Protein AF-A0A2M7T6H8-F1 (afdb_monomer_lite)

Secondary structure (DSSP, 8-state):
-----HHHHS-HHHHHHIIIIIHHH-THHHHHIIIIIGGGB-TTT-SSBPPHHHHHHTT--HHHHHHHHHHHHHHHHHHHHHHHHTSS---HHHHHHHHHHHHHHHHHHHHHHHHHHSTTSB-TT-SS--TTT--B-HHHHHHHHHHHTT-TTHHHHHHHHHHHTT----EEETTEEEEEPTT-GGGGS-HHHHH-STT-----GGGEEEHHHHHHHHHHHHHHHHHHHHHHHT-

Organism: NCBI:txid1973895

pLDDT: mean 92.98, std 10.12, range [50.94, 98.88]

Foldseek 3Di:
DAPDFQCPQNDPLSNVVCVVACVPQNVLLRVLCRVQPPQQAPPPVDRDGDDQVSQVVVVHDLLSVLLNVLSVLLVVLLVLLVVLLVPPAHDLVSLLSSLVSLVSSLLSLQLSLQCLVVVPQADSPDCAQDPVPRHGYSNVSSVVSCVVPVNPPVLSVVVSCCSVVVQWDWDDDDRFIKTFARPGRVLCRPVCCCPPPVNHPRPDVVRIDGSSVNSVVSSSSSSNVSSVSSVVRRD

Structure (mmCIF, N/CA/C/O backbone):
data_AF-A0A2M7T6H8-F1
#
_entry.id   AF-A0A2M7T6H8-F1
#
loop_
_atom_site.group_PDB
_atom_site.id
_atom_site.type_symbol
_atom_site.label_atom_id
_atom_site.label_alt_id
_atom_site.label_comp_id
_atom_site.label_asym_id
_atom_site.label_entity_id
_atom_site.label_seq_id
_atom_site.pdbx_PDB_ins_code
_atom_site.Cartn_x
_atom_site.Cartn_y
_atom_site.Cartn_z
_atom_site.occupancy
_atom_site.B_iso_or_equiv
_atom_site.auth_seq_id
_atom_site.auth_comp_id
_atom_site.auth_asym_id
_atom_site.auth_atom_id
_atom_site.pdbx_PDB_model_num
ATOM 1 N N . MET A 1 1 ? -18.360 -13.845 13.030 1.00 53.94 1 MET A N 1
ATOM 2 C CA . MET A 1 1 ? -17.874 -13.297 11.746 1.00 53.94 1 MET A CA 1
ATOM 3 C C . MET A 1 1 ? -18.831 -12.195 11.332 1.00 53.94 1 MET A C 1
ATOM 5 O O . MET A 1 1 ? -20.025 -12.358 11.556 1.00 53.94 1 MET A O 1
ATOM 9 N N . SER A 1 2 ? -18.311 -11.062 10.859 1.00 61.69 2 SER A N 1
ATOM 10 C CA . SER A 1 2 ? -19.129 -9.949 10.360 1.00 61.69 2 SER A CA 1
ATOM 11 C C . SER A 1 2 ? -19.958 -10.410 9.158 1.00 61.69 2 SER A C 1
ATOM 13 O O . SER A 1 2 ? -19.446 -11.150 8.326 1.00 61.69 2 SER A O 1
ATOM 15 N N . THR A 1 3 ? -21.222 -9.995 9.079 1.00 85.31 3 THR A N 1
ATOM 16 C CA . THR A 1 3 ? -22.146 -10.306 7.972 1.00 85.31 3 THR A CA 1
ATOM 17 C C . THR A 1 3 ? -22.003 -9.366 6.772 1.00 85.31 3 THR A C 1
ATOM 19 O O . THR A 1 3 ? -22.759 -9.499 5.817 1.00 85.31 3 THR A O 1
ATOM 22 N N . TYR A 1 4 ? -21.096 -8.388 6.834 1.00 93.62 4 TYR A N 1
ATOM 23 C CA . TYR A 1 4 ? -20.929 -7.378 5.788 1.00 93.62 4 TYR A CA 1
ATOM 24 C C . TYR A 1 4 ? -19.973 -7.841 4.691 1.00 93.62 4 TYR A C 1
ATOM 26 O O . TYR A 1 4 ? -18.955 -8.461 4.991 1.00 93.62 4 TYR A O 1
ATOM 34 N N . HIS A 1 5 ? -20.245 -7.456 3.448 1.00 95.56 5 HIS A N 1
ATOM 35 C CA . HIS A 1 5 ? -19.385 -7.714 2.291 1.00 95.56 5 HIS A CA 1
ATOM 36 C C . HIS A 1 5 ? -19.005 -6.411 1.595 1.00 95.56 5 HIS A C 1
ATOM 38 O O . HIS A 1 5 ? -19.822 -5.499 1.507 1.00 95.56 5 HIS A O 1
ATOM 44 N N . LEU A 1 6 ? -17.793 -6.309 1.052 1.00 95.50 6 LEU A N 1
ATOM 45 C CA . LEU A 1 6 ? -17.362 -5.095 0.350 1.00 95.50 6 LEU A CA 1
ATOM 46 C C . LEU A 1 6 ? -18.250 -4.792 -0.856 1.00 95.50 6 LEU A C 1
ATOM 48 O O . LEU A 1 6 ? -18.648 -3.644 -1.044 1.00 95.50 6 LEU A O 1
ATOM 52 N N . ALA A 1 7 ? -18.637 -5.827 -1.605 1.00 96.06 7 ALA A N 1
ATOM 53 C CA . ALA A 1 7 ? -19.499 -5.712 -2.782 1.00 96.06 7 ALA A CA 1
ATOM 54 C C . ALA A 1 7 ? -20.830 -4.986 -2.505 1.00 96.06 7 ALA A C 1
ATOM 56 O O . ALA A 1 7 ? -21.363 -4.296 -3.372 1.00 96.06 7 ALA A O 1
ATOM 57 N N . THR A 1 8 ? -21.383 -5.133 -1.298 1.00 95.31 8 THR A N 1
ATOM 58 C CA . THR A 1 8 ? -22.715 -4.622 -0.933 1.00 95.31 8 THR A CA 1
ATOM 59 C C . THR A 1 8 ? -22.662 -3.500 0.095 1.00 95.31 8 THR A C 1
ATOM 61 O O . THR A 1 8 ? -23.393 -2.514 -0.015 1.00 95.31 8 THR A O 1
ATOM 64 N N . ASP A 1 9 ? -21.757 -3.606 1.059 1.00 96.25 9 ASP A N 1
ATOM 65 C CA . ASP A 1 9 ? -21.693 -2.778 2.263 1.00 96.25 9 ASP A CA 1
ATOM 66 C C . ASP A 1 9 ? -20.459 -1.866 2.297 1.00 96.25 9 ASP A C 1
ATOM 68 O O . ASP A 1 9 ? -20.362 -0.996 3.168 1.00 96.25 9 ASP A O 1
ATOM 72 N N . GLY A 1 10 ? -19.515 -2.034 1.365 1.00 95.56 10 GLY A N 1
ATOM 73 C CA . GLY A 1 10 ? -18.408 -1.101 1.158 1.00 95.56 10 GLY A CA 1
ATOM 74 C C . GLY A 1 10 ? -18.891 0.298 0.764 1.00 95.56 10 GLY A C 1
ATOM 75 O O . GLY A 1 10 ? -20.054 0.496 0.383 1.00 95.56 10 GLY A O 1
ATOM 76 N N . ASP A 1 11 ? -18.006 1.286 0.868 1.00 95.88 11 ASP A N 1
ATOM 77 C CA . ASP A 1 11 ? -18.259 2.569 0.205 1.00 95.88 11 ASP A CA 1
ATOM 78 C C . ASP A 1 11 ? -18.174 2.430 -1.331 1.00 95.88 11 ASP A C 1
ATOM 80 O O . ASP A 1 11 ? -17.801 1.379 -1.857 1.00 95.88 11 ASP A O 1
ATOM 84 N N . ASP A 1 12 ? -18.544 3.476 -2.072 1.00 96.50 12 ASP A N 1
ATOM 85 C CA . ASP A 1 12 ? -18.551 3.428 -3.543 1.00 96.50 12 ASP A CA 1
ATOM 86 C C . ASP A 1 12 ? -17.161 3.139 -4.133 1.00 96.50 12 ASP A C 1
ATOM 88 O O . ASP A 1 12 ? -17.046 2.525 -5.194 1.00 96.50 12 ASP A O 1
ATOM 92 N N . PHE A 1 13 ? -16.097 3.549 -3.440 1.00 98.12 13 PHE A N 1
ATOM 93 C CA . PHE A 1 13 ? -14.724 3.328 -3.876 1.00 98.12 13 PHE A CA 1
ATOM 94 C C . PHE A 1 13 ? -14.310 1.864 -3.681 1.00 98.12 13 PHE A C 1
ATOM 96 O O . PHE A 1 13 ? -13.798 1.238 -4.607 1.00 98.12 13 PHE A O 1
ATOM 103 N N . GLU A 1 14 ? -14.565 1.297 -2.502 1.00 98.06 14 GLU A N 1
ATOM 104 C CA . GLU A 1 14 ? -14.329 -0.114 -2.194 1.00 98.06 14 GLU A CA 1
ATOM 105 C C . GLU A 1 14 ? -15.139 -1.024 -3.124 1.00 98.06 14 GLU A C 1
ATOM 107 O O . GLU A 1 14 ? -14.598 -1.994 -3.648 1.00 98.06 14 GLU A O 1
ATOM 112 N N . LYS A 1 15 ? -16.408 -0.684 -3.383 1.00 97.88 15 LYS A N 1
ATOM 113 C CA . LYS A 1 15 ? -17.284 -1.416 -4.310 1.00 97.88 15 LYS A CA 1
ATOM 114 C C . LYS A 1 15 ? -16.769 -1.401 -5.738 1.00 97.88 15 LYS A C 1
ATOM 116 O O . LYS A 1 15 ? -16.783 -2.434 -6.396 1.00 97.88 15 LYS A O 1
ATOM 121 N N . HIS A 1 16 ? -16.303 -0.251 -6.218 1.00 98.31 16 HIS A N 1
ATOM 122 C CA . HIS A 1 16 ? -15.732 -0.161 -7.556 1.00 98.31 16 HIS A CA 1
ATOM 123 C C . HIS A 1 16 ? -14.507 -1.075 -7.694 1.00 98.31 16 HIS A C 1
ATOM 125 O O . HIS A 1 16 ? -14.440 -1.891 -8.610 1.00 98.31 16 HIS A O 1
ATOM 131 N N . TYR A 1 17 ? -13.571 -0.999 -6.744 1.00 98.56 17 TYR A N 1
ATOM 132 C CA . TYR A 1 17 ? -12.339 -1.786 -6.803 1.00 98.56 17 TYR A CA 1
ATOM 133 C C . TYR A 1 17 ? -12.500 -3.253 -6.400 1.00 98.56 17 TYR A C 1
ATOM 135 O O . TYR A 1 17 ? -11.623 -4.070 -6.705 1.00 98.56 17 TYR A O 1
ATOM 143 N N . TRP A 1 18 ? -13.629 -3.604 -5.777 1.00 98.38 18 TRP A N 1
ATOM 144 C CA . TRP A 1 18 ? -14.016 -4.986 -5.528 1.00 98.38 18 TRP A CA 1
ATOM 145 C C . TRP A 1 18 ? -13.972 -5.816 -6.808 1.00 98.38 18 TRP A C 1
ATOM 147 O O . TRP A 1 18 ? -13.322 -6.864 -6.843 1.00 98.38 18 TRP A O 1
ATOM 157 N N . ASP A 1 19 ? -14.614 -5.306 -7.860 1.00 97.38 19 ASP A N 1
ATOM 158 C CA . ASP A 1 19 ? -14.714 -5.983 -9.148 1.00 97.38 19 ASP A CA 1
ATOM 159 C C . ASP A 1 19 ? -13.472 -5.823 -10.027 1.00 97.38 19 ASP A C 1
ATOM 161 O O . ASP A 1 19 ? -13.211 -6.704 -10.842 1.00 97.38 19 ASP A O 1
ATOM 165 N N . GLU A 1 20 ? -12.698 -4.749 -9.849 1.00 98.12 20 GLU A N 1
ATOM 166 C CA . GLU A 1 20 ? -11.480 -4.509 -10.635 1.00 98.12 20 GLU A CA 1
ATOM 167 C C . GLU A 1 20 ? -10.337 -5.454 -10.255 1.00 98.12 20 GLU A C 1
ATOM 169 O O . GLU A 1 20 ? -9.654 -5.984 -11.131 1.00 98.12 20 GLU A O 1
ATOM 174 N N . PHE A 1 21 ? -10.090 -5.666 -8.956 1.00 98.44 21 PHE A N 1
ATOM 175 C CA . PHE A 1 21 ? -9.014 -6.573 -8.546 1.00 98.44 21 PHE A CA 1
ATOM 176 C C . PHE A 1 21 ? -9.141 -7.195 -7.157 1.00 98.44 21 PHE A C 1
ATOM 178 O O . PHE A 1 21 ? -8.519 -8.233 -6.925 1.00 98.44 21 PHE A O 1
ATOM 185 N N . ILE A 1 22 ? -9.876 -6.599 -6.210 1.00 98.62 22 ILE A N 1
ATOM 186 C CA . ILE A 1 22 ? -9.799 -7.044 -4.808 1.00 98.62 22 IL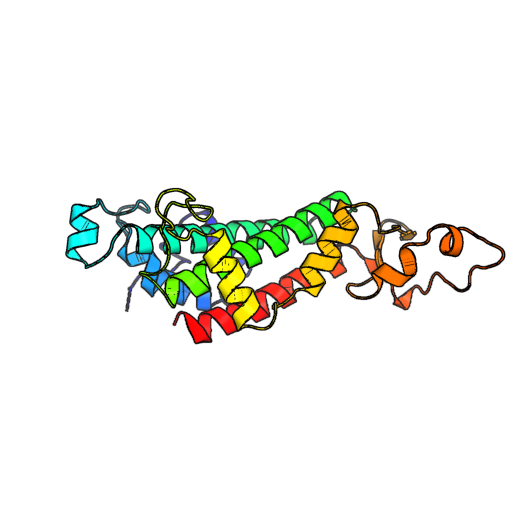E A CA 1
ATOM 187 C C . ILE A 1 22 ? -10.268 -8.496 -4.673 1.00 98.62 22 ILE A C 1
ATOM 189 O O . ILE A 1 22 ? -9.550 -9.302 -4.085 1.00 98.62 22 ILE A O 1
ATOM 193 N N . LYS A 1 23 ? -11.422 -8.854 -5.249 1.00 98.19 23 LYS A N 1
ATOM 194 C CA . LYS A 1 23 ? -12.014 -10.190 -5.064 1.00 98.19 23 LYS A CA 1
ATOM 195 C C . LYS A 1 23 ? -11.134 -11.334 -5.584 1.00 98.19 23 LYS A C 1
ATOM 197 O O . LYS A 1 23 ? -11.111 -12.405 -4.985 1.00 98.19 23 LYS A O 1
ATOM 202 N N . ASP A 1 24 ? -10.391 -11.088 -6.663 1.00 98.19 24 ASP A N 1
ATOM 203 C CA . ASP A 1 24 ? -9.632 -12.121 -7.375 1.00 98.19 24 ASP A CA 1
ATOM 204 C C . ASP A 1 24 ? -8.136 -12.112 -7.024 1.00 98.19 24 ASP A C 1
ATOM 206 O O . ASP A 1 24 ? -7.486 -13.157 -7.052 1.00 98.19 24 ASP A O 1
ATOM 210 N N . ARG A 1 25 ? -7.569 -10.941 -6.702 1.00 98.31 25 ARG A N 1
ATOM 211 C CA . ARG A 1 25 ? -6.120 -10.756 -6.503 1.00 98.31 25 ARG A CA 1
ATOM 212 C C . ARG A 1 25 ? -5.731 -10.372 -5.080 1.00 98.31 25 ARG A C 1
ATOM 214 O O . ARG A 1 25 ? -4.585 -10.600 -4.708 1.00 98.31 25 ARG A O 1
ATOM 221 N N . PHE A 1 26 ? -6.646 -9.811 -4.287 1.00 98.56 26 PHE A N 1
ATOM 222 C CA . PHE A 1 26 ? -6.365 -9.401 -2.907 1.00 98.56 26 PHE A CA 1
ATOM 223 C C . PHE A 1 26 ? -7.520 -9.720 -1.930 1.00 98.56 26 PHE A C 1
ATOM 225 O O . PHE A 1 26 ? -7.974 -8.838 -1.194 1.00 98.56 26 PHE A O 1
ATOM 232 N N . PRO A 1 27 ? -8.031 -10.968 -1.895 1.00 98.38 27 PRO A N 1
ATOM 233 C CA . PRO A 1 27 ? -9.209 -11.324 -1.099 1.00 98.38 27 PRO A CA 1
ATOM 234 C C . PRO A 1 27 ? -9.007 -11.173 0.418 1.00 98.38 27 PRO A C 1
ATOM 236 O O . PRO A 1 27 ? -9.979 -10.972 1.151 1.00 98.38 27 PRO A O 1
ATOM 239 N N . SER A 1 28 ? -7.766 -11.221 0.921 1.00 98.62 28 SER A N 1
ATOM 240 C CA . SER A 1 28 ? -7.484 -10.961 2.342 1.00 98.62 28 SER A CA 1
ATOM 241 C C . SER A 1 28 ? -7.857 -9.540 2.783 1.00 98.62 28 SER A C 1
ATOM 243 O O . SER A 1 28 ? -8.074 -9.317 3.977 1.00 98.62 28 SER A O 1
ATOM 245 N N . TYR A 1 29 ? -8.009 -8.605 1.839 1.00 98.69 29 TYR A N 1
ATOM 246 C CA . TYR A 1 29 ? -8.494 -7.254 2.098 1.00 98.69 29 TYR A CA 1
ATOM 247 C C . TYR A 1 29 ? -9.912 -7.253 2.690 1.00 98.69 29 TYR A C 1
ATOM 249 O O . TYR A 1 29 ? -10.128 -6.678 3.756 1.00 98.69 29 TYR A O 1
ATOM 257 N N . GLU A 1 30 ? -10.873 -7.958 2.073 1.00 98.06 30 GLU A N 1
ATOM 258 C CA . GLU A 1 30 ? -12.242 -8.052 2.609 1.00 98.06 30 GLU A CA 1
ATOM 259 C C . GLU A 1 30 ? -12.259 -8.761 3.962 1.00 98.06 30 GLU A C 1
ATOM 261 O O . GLU A 1 30 ? -12.899 -8.286 4.900 1.00 98.06 30 GLU A O 1
ATOM 266 N N . ALA A 1 31 ? -11.532 -9.872 4.091 1.00 98.00 31 ALA A N 1
ATOM 267 C CA . ALA A 1 31 ? -11.490 -10.626 5.339 1.00 98.00 31 ALA A CA 1
ATOM 268 C C . ALA A 1 31 ? -10.973 -9.760 6.503 1.00 98.00 31 ALA A C 1
ATOM 270 O O . ALA A 1 31 ? -11.530 -9.778 7.607 1.00 98.00 31 ALA A O 1
ATOM 271 N N . PHE A 1 32 ? -9.943 -8.946 6.254 1.00 98.31 32 PHE A N 1
ATOM 272 C CA . PHE A 1 32 ? -9.440 -8.009 7.248 1.00 98.31 32 PHE A CA 1
ATOM 273 C C . PHE A 1 32 ? -10.431 -6.878 7.518 1.00 98.31 32 PHE A C 1
ATOM 275 O O . PHE A 1 32 ? -10.685 -6.548 8.678 1.00 98.31 32 PHE A O 1
ATOM 282 N N . TRP A 1 33 ? -11.031 -6.308 6.474 1.00 98.31 33 TRP A N 1
ATOM 283 C CA . TRP A 1 33 ? -12.051 -5.271 6.593 1.00 98.31 33 TRP A CA 1
ATOM 284 C C . TRP A 1 33 ? -13.239 -5.736 7.447 1.00 98.31 33 TRP A C 1
ATOM 286 O O . TRP A 1 33 ? -13.645 -5.040 8.380 1.00 98.31 33 TRP A O 1
ATOM 296 N N . GLN A 1 34 ? -13.736 -6.952 7.222 1.00 97.56 34 GLN A N 1
ATOM 297 C CA . GLN A 1 34 ? -14.807 -7.575 8.002 1.00 97.56 34 GLN A CA 1
ATOM 298 C C . GLN A 1 34 ? -14.436 -7.735 9.480 1.00 97.56 34 GLN A C 1
ATOM 300 O O . GLN A 1 34 ? -15.277 -7.529 10.358 1.00 97.56 34 GLN A O 1
ATOM 305 N N . LYS A 1 35 ? -13.186 -8.122 9.759 1.00 96.81 35 LYS A N 1
ATOM 306 C CA . LYS A 1 35 ? -12.669 -8.368 11.113 1.00 96.81 35 LYS A CA 1
ATOM 307 C C . LYS A 1 35 ? -12.378 -7.073 11.875 1.00 96.81 35 LYS A C 1
ATOM 309 O O . LYS A 1 35 ? -12.666 -6.994 13.068 1.00 96.81 35 LYS A O 1
ATOM 314 N N . SER A 1 36 ? -11.804 -6.081 11.200 1.00 96.88 36 SER A N 1
ATOM 315 C CA . SER A 1 36 ? -11.122 -4.951 11.841 1.00 96.88 36 SER A CA 1
ATOM 316 C C . SER A 1 36 ? -11.747 -3.591 11.539 1.00 96.88 36 SER A C 1
ATOM 318 O O . SER A 1 36 ? -11.621 -2.698 12.368 1.00 96.88 36 SER A O 1
ATOM 320 N N . VAL A 1 37 ? -12.427 -3.414 10.401 1.00 97.50 37 VAL A N 1
ATOM 321 C CA . VAL A 1 37 ? -12.963 -2.110 9.961 1.00 97.50 37 VAL A CA 1
ATOM 322 C C . VAL A 1 37 ? -14.471 -2.034 10.152 1.00 97.50 37 VAL A C 1
ATOM 324 O O . VAL A 1 37 ? -14.961 -1.133 10.831 1.00 97.50 37 VAL A O 1
ATOM 327 N N . ALA A 1 38 ? -15.220 -2.997 9.612 1.00 97.19 38 ALA A N 1
ATOM 328 C CA . ALA A 1 38 ? -16.677 -2.997 9.676 1.00 97.19 38 ALA A CA 1
ATOM 329 C C . ALA A 1 38 ? -17.219 -2.861 11.119 1.00 97.19 38 ALA A C 1
ATOM 331 O O . ALA A 1 38 ? -18.104 -2.023 11.332 1.00 97.19 38 ALA A O 1
ATOM 332 N N . PRO A 1 39 ? -16.650 -3.541 12.144 1.00 97.00 39 PRO A N 1
ATOM 333 C CA . PRO A 1 39 ? -17.082 -3.380 13.534 1.00 97.00 39 PRO A CA 1
ATOM 334 C C . PRO A 1 39 ? -16.904 -1.965 14.096 1.00 97.00 39 PRO A C 1
ATOM 336 O O . PRO A 1 39 ? -17.583 -1.616 15.059 1.00 97.00 39 PRO A O 1
ATOM 339 N N . LEU A 1 40 ? -16.041 -1.134 13.507 1.00 97.88 40 LEU A N 1
ATOM 340 C CA . LEU A 1 40 ? -15.788 0.236 13.960 1.00 97.88 40 LEU A CA 1
ATOM 341 C C . LEU A 1 40 ? -16.789 1.248 13.399 1.00 97.88 40 LEU A C 1
ATOM 343 O O . LEU A 1 40 ? -16.809 2.385 13.854 1.00 97.88 40 LEU A O 1
ATOM 347 N N . THR A 1 41 ? -17.608 0.860 12.420 1.00 97.00 41 THR A N 1
ATOM 348 C CA . THR A 1 41 ? -18.486 1.778 11.670 1.00 97.00 41 THR A CA 1
ATOM 349 C C . THR A 1 41 ? -19.965 1.563 11.969 1.00 97.00 41 THR A C 1
ATOM 351 O O . THR A 1 41 ? -20.333 0.543 12.553 1.00 97.00 41 THR A O 1
ATOM 354 N N . ASN A 1 42 ? -20.829 2.495 11.575 1.00 95.12 42 ASN A N 1
ATOM 355 C CA . ASN A 1 42 ? -22.277 2.431 11.817 1.00 95.12 42 ASN A CA 1
ATOM 356 C C . ASN A 1 42 ? -23.043 1.569 10.800 1.00 95.12 42 ASN A C 1
ATOM 358 O O . ASN A 1 42 ? -24.260 1.705 10.664 1.00 95.12 42 ASN A O 1
ATOM 362 N N . ARG A 1 43 ? -22.365 0.680 10.069 1.00 92.81 43 ARG A N 1
ATOM 363 C CA . ARG A 1 43 ? -23.009 -0.171 9.062 1.00 92.81 43 ARG A CA 1
ATOM 364 C C . ARG A 1 43 ? -24.142 -1.014 9.675 1.00 92.81 43 ARG A C 1
ATOM 366 O O . ARG A 1 43 ? -24.018 -1.426 10.833 1.00 92.81 43 ARG A O 1
ATOM 373 N N . PRO A 1 44 ? -25.242 -1.243 8.925 1.00 91.19 44 PRO A N 1
ATOM 374 C CA . PRO A 1 44 ? -25.478 -0.808 7.540 1.00 91.19 44 PRO A CA 1
ATOM 375 C C . PRO A 1 44 ? -26.041 0.622 7.420 1.00 91.19 44 PRO A C 1
ATOM 377 O O . PRO A 1 44 ? -26.356 1.056 6.318 1.00 91.19 44 PRO A O 1
ATOM 380 N N . LYS A 1 45 ? -26.209 1.357 8.529 1.00 91.88 45 LYS A N 1
ATOM 381 C CA . LYS A 1 45 ? -26.829 2.691 8.522 1.00 91.88 45 LYS A CA 1
ATOM 382 C C . LYS A 1 45 ? -25.993 3.702 7.736 1.00 91.88 45 LYS A C 1
ATOM 384 O O . LYS A 1 45 ? -26.541 4.435 6.921 1.00 91.88 45 LYS A O 1
ATOM 389 N N . ASP A 1 46 ? -24.690 3.743 8.003 1.00 93.25 46 ASP A N 1
ATOM 390 C CA . ASP A 1 46 ? -23.726 4.578 7.287 1.00 93.25 46 ASP A CA 1
ATOM 391 C C . ASP A 1 46 ? -22.285 4.066 7.474 1.00 93.25 46 ASP A C 1
ATOM 393 O O . ASP A 1 46 ? -22.025 3.153 8.262 1.00 93.25 46 ASP A O 1
ATOM 397 N N . ILE A 1 47 ? -21.346 4.643 6.719 1.00 92.50 47 ILE A N 1
ATOM 398 C CA . ILE A 1 47 ? -19.936 4.227 6.693 1.00 92.50 47 ILE A CA 1
ATOM 399 C C . ILE A 1 47 ? -19.055 4.937 7.733 1.00 92.50 47 ILE A C 1
ATOM 401 O O . ILE A 1 47 ? -17.862 4.641 7.808 1.00 92.50 47 ILE A O 1
ATOM 405 N N . HIS A 1 48 ? -19.594 5.870 8.526 1.00 95.88 48 HIS A N 1
ATOM 406 C CA . HIS A 1 48 ? -18.795 6.621 9.493 1.00 95.88 48 HIS A CA 1
ATOM 407 C C . HIS A 1 48 ? -18.425 5.755 10.693 1.00 95.88 48 HIS A C 1
ATOM 409 O O . HIS A 1 48 ? -19.126 4.802 11.048 1.00 95.88 48 HIS A O 1
ATOM 415 N N . PHE A 1 49 ? -17.314 6.110 11.340 1.00 97.62 49 PHE A N 1
ATOM 416 C CA . PHE A 1 49 ? -16.925 5.493 12.599 1.00 97.62 49 PHE A CA 1
ATOM 417 C C . PHE A 1 49 ? -17.964 5.760 13.693 1.00 97.62 49 PHE A C 1
ATOM 419 O O . PHE A 1 49 ? -18.568 6.833 13.768 1.00 97.62 49 PHE A O 1
ATOM 426 N N . LYS A 1 50 ? -18.128 4.768 14.563 1.00 98.12 50 LYS A N 1
ATOM 427 C CA . LYS A 1 50 ? -18.828 4.888 15.838 1.00 98.12 50 LYS A CA 1
ATOM 428 C C . LYS A 1 50 ? -18.163 5.959 16.710 1.00 98.12 50 LYS A C 1
ATOM 430 O O . LYS A 1 50 ? -16.972 6.244 16.575 1.00 98.12 50 LYS A O 1
ATOM 435 N N . THR A 1 51 ? -18.916 6.533 17.641 1.00 97.62 51 THR A N 1
ATOM 436 C CA . THR A 1 51 ? -18.378 7.481 18.626 1.00 97.62 51 THR A CA 1
ATOM 437 C C . THR A 1 51 ? -17.415 6.799 19.607 1.00 97.62 51 THR A C 1
ATOM 439 O O . THR A 1 51 ? -17.434 5.579 19.774 1.00 97.62 51 THR A O 1
ATOM 442 N N . ASN A 1 52 ? -16.590 7.577 20.320 1.00 97.50 52 ASN A N 1
ATOM 443 C CA . ASN A 1 52 ? -15.655 7.023 21.311 1.00 97.50 52 ASN A CA 1
ATOM 444 C C . ASN A 1 52 ? -16.337 6.147 22.387 1.00 97.50 52 ASN A C 1
ATOM 446 O O . ASN A 1 52 ? -15.806 5.073 22.667 1.00 97.50 52 ASN A O 1
ATOM 450 N N . PRO A 1 53 ? -17.494 6.527 22.977 1.00 98.06 53 PRO A N 1
ATOM 451 C CA . PRO A 1 53 ? -18.202 5.653 23.915 1.00 98.06 53 PRO A CA 1
ATOM 452 C C . PRO A 1 53 ? -18.677 4.338 23.283 1.00 98.06 53 PRO A C 1
ATOM 454 O O . PRO A 1 53 ? -18.547 3.278 23.892 1.00 98.06 53 PRO A O 1
ATOM 457 N N . GLU A 1 54 ? -19.189 4.387 22.052 1.00 97.94 54 GLU A N 1
ATOM 458 C CA . GLU A 1 54 ? -19.635 3.194 21.327 1.00 97.94 54 GLU A CA 1
ATOM 459 C C . GLU A 1 54 ? -18.459 2.268 20.991 1.00 97.94 54 GLU A C 1
ATOM 461 O O . GLU A 1 54 ? -18.563 1.058 21.179 1.00 97.94 54 GLU A O 1
ATOM 466 N N . LEU A 1 55 ? -17.315 2.814 20.569 1.00 98.00 55 LEU A N 1
ATOM 467 C CA . LEU A 1 55 ? -16.089 2.042 20.346 1.00 98.00 55 LEU A CA 1
ATOM 468 C C . LEU A 1 55 ? -15.576 1.412 21.644 1.00 98.00 55 LEU A C 1
ATOM 470 O O . LEU A 1 55 ? -15.283 0.217 21.675 1.00 98.00 55 LEU A O 1
ATOM 474 N N . ALA A 1 56 ? -15.546 2.173 22.740 1.00 97.75 56 ALA A N 1
ATOM 475 C CA . ALA A 1 56 ? -15.138 1.653 24.040 1.00 97.75 56 ALA A CA 1
ATOM 476 C C . ALA A 1 56 ? -16.036 0.488 24.498 1.00 97.75 56 ALA A C 1
ATOM 478 O O . ALA A 1 56 ? -15.532 -0.490 25.053 1.00 97.75 56 ALA A O 1
ATOM 479 N N . SER A 1 57 ? -17.343 0.540 24.199 1.00 98.00 57 SER A N 1
ATOM 480 C CA . SER A 1 57 ? -18.297 -0.531 24.532 1.00 98.00 57 SER A CA 1
ATOM 481 C C . SER A 1 57 ? -18.001 -1.871 23.843 1.00 98.00 57 SER A C 1
ATOM 483 O O . SER A 1 57 ? -18.387 -2.919 24.353 1.00 98.00 57 SER A O 1
ATOM 485 N N . ILE A 1 58 ? -17.265 -1.847 22.727 1.00 97.00 58 ILE A N 1
ATOM 486 C CA . ILE A 1 58 ? -16.798 -3.037 22.000 1.00 97.00 58 ILE A CA 1
ATOM 487 C C . ILE A 1 58 ? -15.287 -3.268 22.163 1.00 97.00 58 ILE A C 1
ATOM 489 O O . ILE A 1 58 ? -14.683 -3.992 21.374 1.00 97.00 58 ILE A O 1
ATOM 493 N N . SER A 1 59 ? -14.671 -2.653 23.181 1.00 97.38 59 SER A N 1
ATOM 494 C CA . SER A 1 59 ? -13.228 -2.730 23.462 1.00 97.38 59 SER A CA 1
ATOM 495 C C . SER A 1 59 ? -12.351 -2.273 22.290 1.00 97.38 59 SER A C 1
ATOM 497 O O . SER A 1 59 ? -11.294 -2.844 22.026 1.00 97.38 59 SER A O 1
ATOM 499 N N . LYS A 1 60 ? -12.805 -1.237 21.581 1.00 97.81 60 LYS A N 1
ATOM 500 C CA . LYS A 1 60 ? -12.101 -0.593 20.471 1.00 97.81 60 LYS A CA 1
ATOM 501 C C . LYS A 1 60 ? -11.735 0.841 20.821 1.00 97.81 60 LYS A C 1
ATOM 503 O O . LYS A 1 60 ? -12.378 1.475 21.659 1.00 97.81 60 LYS A O 1
ATOM 508 N N . GLY A 1 61 ? -10.698 1.362 20.176 1.00 97.50 61 GLY A N 1
ATOM 509 C CA . GLY A 1 61 ? -10.205 2.703 20.461 1.00 97.50 61 GLY A CA 1
ATOM 510 C C . GLY A 1 61 ? -9.428 3.353 19.316 1.00 97.50 61 GLY A C 1
ATOM 511 O O . GLY A 1 61 ? -9.510 2.919 18.166 1.00 97.50 61 GLY A O 1
ATOM 512 N N . PRO A 1 62 ? -8.653 4.407 19.628 1.00 97.31 62 PRO A N 1
ATOM 513 C CA . PRO A 1 62 ? -7.889 5.172 18.642 1.00 97.31 62 PRO A CA 1
ATOM 514 C C . PRO A 1 62 ? -6.955 4.328 17.766 1.00 97.31 62 PRO A C 1
ATOM 516 O O . PRO A 1 62 ? -6.818 4.599 16.576 1.00 97.31 62 PRO A O 1
ATOM 519 N N . GLN A 1 63 ? -6.350 3.281 18.333 1.00 97.56 63 GLN A N 1
ATOM 520 C CA . GLN A 1 63 ? -5.469 2.381 17.589 1.00 97.56 63 GLN A CA 1
ATOM 521 C C . GLN A 1 63 ? -6.218 1.604 16.501 1.00 97.56 63 GLN A C 1
ATOM 523 O O . GLN A 1 63 ? -5.717 1.481 15.385 1.00 97.56 63 GLN A O 1
ATOM 528 N N . ASP A 1 64 ? -7.428 1.121 16.787 1.00 98.38 64 ASP A N 1
ATOM 529 C CA . ASP A 1 64 ? -8.241 0.414 15.797 1.00 98.38 64 ASP A CA 1
ATOM 530 C C . ASP A 1 64 ? -8.668 1.346 14.654 1.00 98.38 64 ASP A C 1
ATOM 532 O O . ASP A 1 64 ? -8.649 0.944 13.491 1.00 98.38 64 ASP A O 1
ATOM 536 N N . ILE A 1 65 ? -8.989 2.609 14.964 1.00 98.31 65 ILE A N 1
ATOM 537 C CA . ILE A 1 65 ? -9.299 3.620 13.941 1.00 98.31 65 ILE A CA 1
ATOM 538 C C . ILE A 1 65 ? -8.074 3.882 13.059 1.00 98.31 65 ILE A C 1
ATOM 540 O O . ILE A 1 65 ? -8.203 3.898 11.837 1.00 98.31 65 ILE A O 1
ATOM 544 N N . CYS A 1 66 ? -6.894 4.064 13.658 1.00 98.38 66 CYS A N 1
ATOM 545 C CA . CYS A 1 66 ? -5.644 4.252 12.919 1.00 98.38 66 CYS A CA 1
ATOM 546 C C . CYS A 1 66 ? -5.396 3.081 11.952 1.00 98.38 66 CYS A C 1
ATOM 548 O O . CYS A 1 66 ? -5.183 3.291 10.759 1.00 98.38 66 CYS A O 1
ATOM 550 N N . ILE A 1 67 ? -5.541 1.840 12.427 1.00 98.56 67 ILE A N 1
ATOM 551 C CA . ILE A 1 67 ? -5.425 0.632 11.597 1.00 98.56 67 ILE A CA 1
ATOM 552 C C . ILE A 1 67 ? -6.437 0.643 10.439 1.00 98.56 67 ILE A C 1
ATOM 554 O O . ILE A 1 67 ? -6.071 0.346 9.301 1.00 98.56 67 ILE A O 1
ATOM 558 N N . ALA A 1 68 ? -7.692 1.022 10.693 1.00 98.38 68 ALA A N 1
ATOM 559 C CA . ALA A 1 68 ? -8.713 1.123 9.652 1.00 98.38 68 ALA A CA 1
ATOM 560 C C . ALA A 1 68 ? -8.407 2.216 8.609 1.00 98.38 68 ALA A C 1
ATOM 562 O O . ALA A 1 68 ? -8.651 2.024 7.417 1.00 98.38 68 ALA A O 1
ATOM 563 N N . GLN A 1 69 ? -7.830 3.345 9.027 1.00 98.50 69 GLN A N 1
ATOM 564 C CA . GLN A 1 69 ? -7.397 4.407 8.114 1.00 98.50 69 GLN A CA 1
ATOM 565 C C . GLN A 1 69 ? -6.203 3.980 7.256 1.00 98.50 69 GLN A C 1
ATOM 567 O O . GLN A 1 69 ? -6.198 4.237 6.050 1.00 98.50 69 GLN A O 1
ATOM 572 N N . LEU A 1 70 ? -5.217 3.295 7.842 1.00 98.75 70 LEU A N 1
ATOM 573 C CA . LEU A 1 70 ? -4.079 2.741 7.103 1.00 98.75 70 LEU A CA 1
ATOM 574 C C . LEU A 1 70 ? -4.549 1.705 6.074 1.00 98.75 70 LEU A C 1
ATOM 576 O O . LEU A 1 70 ? -4.121 1.743 4.923 1.00 98.75 70 LEU A O 1
ATOM 580 N N . HIS A 1 71 ? -5.496 0.842 6.447 1.00 98.69 71 HIS A N 1
ATOM 581 C CA . HIS A 1 71 ? -6.103 -0.144 5.552 1.00 98.69 71 HIS A CA 1
ATOM 582 C C . HIS A 1 71 ? -6.713 0.510 4.305 1.00 98.69 71 HIS A C 1
ATOM 584 O O . HIS A 1 71 ? -6.418 0.122 3.172 1.00 98.69 71 HIS A O 1
ATOM 590 N N . TYR A 1 72 ? -7.533 1.543 4.509 1.00 98.56 72 TYR A N 1
ATOM 591 C CA . TYR A 1 72 ? -8.153 2.271 3.407 1.00 98.56 72 TYR A CA 1
ATOM 592 C C . TYR A 1 72 ? -7.109 3.034 2.578 1.00 98.56 72 TYR A C 1
ATOM 594 O O . TYR A 1 72 ? -7.139 3.012 1.351 1.00 98.56 72 TYR A O 1
ATOM 602 N N . THR A 1 73 ? -6.123 3.653 3.229 1.00 98.75 73 THR A N 1
ATOM 603 C CA . THR A 1 73 ? -5.054 4.404 2.553 1.00 98.75 73 THR A CA 1
ATOM 604 C C . THR A 1 73 ? -4.191 3.499 1.667 1.00 98.75 73 THR A C 1
ATOM 606 O O . THR A 1 73 ? -3.869 3.882 0.540 1.00 98.75 73 THR A O 1
ATOM 609 N N . ALA A 1 74 ? -3.878 2.278 2.114 1.00 98.75 74 ALA A N 1
ATOM 610 C CA . ALA A 1 74 ? -3.179 1.288 1.297 1.00 98.75 74 ALA A CA 1
ATOM 611 C C . ALA A 1 74 ? -3.968 0.966 0.016 1.00 98.75 74 ALA A C 1
ATOM 613 O O . ALA A 1 74 ? -3.397 1.013 -1.076 1.00 98.75 74 ALA A O 1
ATOM 614 N N . LEU A 1 75 ? -5.287 0.749 0.122 1.00 98.81 75 LEU A N 1
ATOM 615 C CA . LEU A 1 75 ? -6.147 0.533 -1.047 1.00 98.81 75 LEU A CA 1
ATOM 616 C C . LEU A 1 75 ? -6.120 1.726 -2.003 1.00 98.81 75 LEU A C 1
ATOM 618 O O . LEU A 1 75 ? -5.960 1.536 -3.204 1.00 98.81 75 LEU A O 1
ATOM 622 N N . ARG A 1 76 ? -6.227 2.958 -1.491 1.00 98.81 76 ARG A N 1
ATOM 623 C CA . ARG A 1 76 ? -6.198 4.177 -2.322 1.00 98.81 76 ARG A CA 1
ATOM 624 C C . ARG A 1 76 ? -4.919 4.273 -3.151 1.00 98.81 76 ARG A C 1
ATOM 626 O O . ARG A 1 76 ? -4.964 4.682 -4.311 1.00 98.81 76 ARG A O 1
ATOM 633 N N . HIS A 1 77 ? -3.783 3.891 -2.574 1.00 98.88 77 HIS A N 1
ATOM 634 C CA . HIS A 1 77 ? -2.517 3.842 -3.295 1.00 98.88 77 HIS A CA 1
ATOM 635 C C . HIS A 1 77 ? -2.487 2.735 -4.359 1.00 98.88 77 HIS A C 1
ATOM 637 O O . HIS A 1 77 ? -2.102 3.010 -5.496 1.00 98.88 77 HIS A O 1
ATOM 643 N N . LEU A 1 78 ? -2.929 1.519 -4.022 1.00 98.81 78 LEU A N 1
ATOM 644 C CA . LEU A 1 78 ? -2.983 0.388 -4.958 1.00 98.81 78 LEU A CA 1
ATOM 645 C C . LEU A 1 78 ? -3.909 0.666 -6.145 1.00 98.81 78 LEU A C 1
ATOM 647 O O . LEU A 1 78 ? -3.513 0.457 -7.290 1.00 98.81 78 LEU A O 1
ATOM 651 N N . ALA A 1 79 ? -5.101 1.190 -5.873 1.00 98.75 79 ALA A N 1
ATOM 652 C CA . ALA A 1 79 ? -6.081 1.606 -6.866 1.00 98.75 79 ALA A CA 1
ATOM 653 C C . ALA A 1 79 ? -5.510 2.664 -7.817 1.00 98.75 79 ALA A C 1
ATOM 655 O O . ALA A 1 79 ? -5.601 2.531 -9.034 1.00 98.75 79 ALA A O 1
ATOM 656 N N . ARG A 1 80 ? -4.826 3.685 -7.283 1.00 98.62 80 ARG A N 1
ATOM 657 C CA . ARG A 1 80 ? -4.237 4.723 -8.134 1.00 98.62 80 ARG A CA 1
ATOM 658 C C . ARG A 1 80 ? -3.144 4.175 -9.055 1.00 98.62 80 ARG A C 1
ATOM 660 O O . ARG A 1 80 ? -3.055 4.594 -10.205 1.00 98.62 80 ARG A O 1
ATOM 667 N N . ALA A 1 81 ? -2.320 3.249 -8.568 1.00 98.44 81 ALA A N 1
ATOM 668 C CA . ALA A 1 81 ? -1.331 2.570 -9.403 1.00 98.44 81 ALA A CA 1
ATOM 669 C C . ALA A 1 81 ? -1.995 1.684 -10.477 1.00 98.44 81 ALA A C 1
ATOM 671 O O . ALA A 1 81 ? -1.535 1.681 -11.619 1.00 98.44 81 ALA A O 1
ATOM 672 N N . TYR A 1 82 ? -3.097 1.008 -10.130 1.00 98.50 82 TYR A N 1
ATOM 673 C CA . TYR A 1 82 ? -3.914 0.213 -11.051 1.00 98.50 82 TYR A CA 1
ATOM 674 C C . TYR A 1 82 ? -4.462 1.048 -12.214 1.00 98.50 82 TYR A C 1
ATOM 676 O O . TYR A 1 82 ? -4.266 0.707 -13.381 1.00 98.50 82 TYR A O 1
ATOM 684 N N . GLU A 1 83 ? -5.066 2.200 -11.913 1.00 98.19 83 GLU A N 1
ATOM 685 C CA . GLU A 1 83 ? -5.549 3.139 -12.933 1.00 98.19 83 GLU A CA 1
ATOM 686 C C . GLU A 1 83 ? -4.427 3.560 -13.895 1.00 98.19 83 GLU A C 1
ATOM 688 O O . GLU A 1 83 ? -4.640 3.648 -15.102 1.00 98.19 83 GLU A O 1
ATOM 693 N N . MET A 1 84 ? -3.219 3.806 -13.376 1.00 96.88 84 MET A N 1
ATOM 694 C CA . MET A 1 84 ? -2.100 4.359 -14.144 1.00 96.88 84 MET A CA 1
ATOM 695 C C . MET A 1 84 ? -1.575 3.433 -15.230 1.00 96.88 84 MET A C 1
ATOM 697 O O . MET A 1 84 ? -1.364 3.889 -16.354 1.00 96.88 84 MET A O 1
ATOM 701 N N . PHE A 1 85 ? -1.374 2.146 -14.937 1.00 94.69 85 PHE A N 1
ATOM 702 C CA . PHE A 1 85 ? -0.909 1.214 -15.970 1.00 94.69 85 PHE A CA 1
ATOM 703 C C . PHE A 1 85 ? -2.018 0.786 -16.939 1.00 94.69 85 PHE A C 1
ATOM 705 O O . PHE A 1 85 ? -1.713 0.171 -17.962 1.00 94.69 85 PHE A O 1
ATOM 712 N N . ASN A 1 86 ? -3.279 1.103 -16.630 1.00 95.06 86 ASN A N 1
ATOM 713 C CA . ASN A 1 86 ? -4.427 0.899 -17.512 1.00 95.06 86 ASN A CA 1
ATOM 714 C C . ASN A 1 86 ? -4.729 2.117 -18.402 1.00 95.06 86 ASN A C 1
ATOM 716 O O . ASN A 1 86 ? -5.605 2.047 -19.265 1.00 95.06 86 ASN A O 1
ATOM 720 N N . LEU A 1 87 ? -3.990 3.224 -18.249 1.00 92.81 87 LEU A N 1
ATOM 721 C CA . LEU A 1 87 ? -4.073 4.344 -19.181 1.00 92.81 87 LEU A CA 1
ATOM 722 C C . LEU A 1 87 ? -3.567 3.936 -20.578 1.00 92.81 87 LEU A C 1
ATOM 724 O O . LEU A 1 87 ? -2.616 3.161 -20.685 1.00 92.81 87 LEU A O 1
ATOM 728 N N . PRO A 1 88 ? -4.106 4.527 -21.665 1.00 86.75 88 PRO A N 1
ATOM 729 C CA . PRO A 1 88 ? -3.688 4.200 -23.032 1.00 86.75 88 PRO A CA 1
ATOM 730 C C . PRO A 1 88 ? -2.206 4.458 -23.327 1.00 86.75 88 PRO A C 1
ATOM 732 O O . PRO A 1 88 ? -1.670 3.939 -24.302 1.00 86.75 88 PRO A O 1
ATOM 735 N N . ARG A 1 89 ? -1.556 5.321 -22.535 1.00 85.44 89 ARG A N 1
ATOM 736 C CA . ARG A 1 89 ? -0.135 5.654 -22.651 1.00 85.44 89 ARG A CA 1
ATOM 737 C C . ARG A 1 89 ? 0.459 5.839 -21.261 1.00 85.44 89 ARG A C 1
ATOM 739 O O . ARG A 1 89 ? -0.037 6.657 -20.490 1.00 85.44 89 ARG A O 1
ATOM 746 N N . CYS A 1 90 ? 1.564 5.154 -20.985 1.00 89.50 90 CYS A N 1
ATOM 747 C CA . CYS A 1 90 ? 2.384 5.393 -19.801 1.00 89.50 90 CYS A CA 1
ATOM 748 C C . CYS A 1 90 ? 3.707 6.011 -20.234 1.00 89.50 90 CYS A C 1
ATOM 750 O O . CYS A 1 90 ? 4.576 5.337 -20.781 1.00 89.50 90 CYS A O 1
ATOM 752 N N . ASN A 1 91 ? 3.839 7.310 -20.001 1.00 90.81 91 ASN A N 1
ATOM 753 C CA . ASN A 1 91 ? 5.110 8.013 -20.117 1.00 90.81 91 ASN A CA 1
ATOM 754 C C . ASN A 1 91 ? 5.886 7.927 -18.787 1.00 90.81 91 ASN A C 1
ATOM 756 O O . ASN A 1 91 ? 5.466 7.247 -17.845 1.00 90.81 91 ASN A O 1
ATOM 760 N N . LEU A 1 92 ? 7.018 8.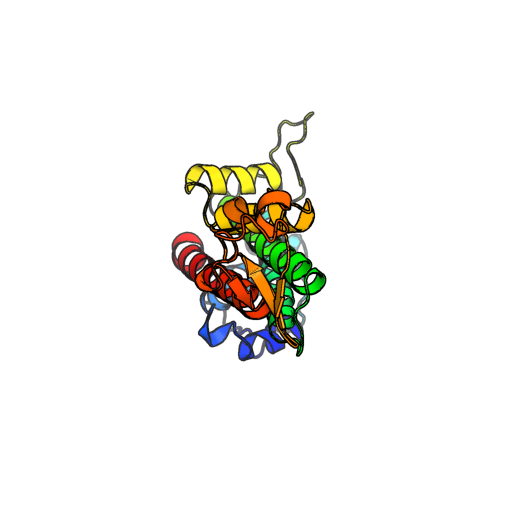630 -18.706 1.00 90.12 92 LEU A N 1
ATOM 761 C CA . LEU A 1 92 ? 7.841 8.670 -17.497 1.00 90.12 92 LEU A CA 1
ATOM 762 C C . LEU A 1 92 ? 7.098 9.229 -16.277 1.00 90.12 92 LEU A C 1
ATOM 764 O O . LEU A 1 92 ? 7.307 8.730 -15.175 1.00 90.12 92 LEU A O 1
ATOM 768 N N . ASP A 1 93 ? 6.228 10.224 -16.457 1.00 92.25 93 ASP A N 1
ATOM 769 C CA . ASP A 1 93 ? 5.488 10.842 -15.352 1.00 92.25 93 ASP A CA 1
ATOM 770 C C . ASP A 1 93 ? 4.481 9.858 -14.751 1.00 92.25 93 ASP A C 1
ATOM 772 O O . ASP A 1 93 ? 4.431 9.687 -13.534 1.00 92.25 93 ASP A O 1
ATOM 776 N N . ILE A 1 94 ? 3.733 9.149 -15.606 1.00 95.06 94 ILE A N 1
ATOM 777 C CA . ILE A 1 94 ? 2.799 8.098 -15.180 1.00 95.06 94 ILE A CA 1
ATOM 778 C C . ILE A 1 94 ? 3.547 6.959 -14.485 1.00 95.06 94 ILE A C 1
ATOM 780 O O . ILE A 1 94 ? 3.104 6.495 -13.437 1.00 95.06 94 ILE A O 1
ATOM 784 N N . LEU A 1 95 ? 4.699 6.538 -15.017 1.00 95.50 95 LEU A N 1
ATOM 785 C CA . LEU A 1 95 ? 5.532 5.523 -14.371 1.00 95.50 95 LEU A CA 1
ATOM 786 C C . LEU A 1 95 ? 6.029 5.996 -13.000 1.00 95.50 95 LEU A C 1
ATOM 788 O O . LEU A 1 95 ? 5.955 5.250 -12.028 1.00 95.50 95 LEU A O 1
ATOM 792 N N . THR A 1 96 ? 6.528 7.228 -12.912 1.00 95.94 96 THR A N 1
ATOM 793 C CA . THR A 1 96 ? 7.095 7.793 -11.680 1.00 95.94 96 THR A CA 1
ATOM 794 C C . THR A 1 96 ? 6.032 7.927 -10.600 1.00 95.94 96 THR A C 1
ATOM 796 O O . THR A 1 96 ? 6.242 7.471 -9.475 1.00 95.94 96 THR A O 1
ATOM 799 N N . GLU A 1 97 ? 4.873 8.486 -10.941 1.00 97.44 97 GLU A N 1
ATOM 800 C CA . GLU A 1 97 ? 3.745 8.598 -10.021 1.00 97.44 97 GLU A CA 1
ATOM 801 C C . GLU A 1 97 ? 3.208 7.209 -9.641 1.00 97.44 97 GLU A C 1
ATOM 803 O O . GLU A 1 97 ? 2.993 6.941 -8.461 1.00 97.44 97 GLU A O 1
ATOM 808 N N . GLY A 1 98 ? 3.066 6.283 -10.593 1.00 98.25 98 GLY A N 1
ATOM 809 C CA . GLY A 1 98 ? 2.615 4.916 -10.321 1.00 98.25 98 GLY A CA 1
ATOM 810 C C . GLY A 1 98 ? 3.544 4.174 -9.362 1.00 98.25 98 GLY A C 1
ATOM 811 O O . GLY A 1 98 ? 3.090 3.596 -8.374 1.00 98.25 98 GLY A O 1
ATOM 812 N N . MET A 1 99 ? 4.857 4.267 -9.581 1.00 98.25 99 MET A N 1
ATOM 813 C CA . MET A 1 99 ? 5.859 3.710 -8.671 1.00 98.25 99 MET A CA 1
ATOM 814 C C . MET A 1 99 ? 5.831 4.400 -7.303 1.00 98.25 99 MET A C 1
ATOM 816 O O . MET A 1 99 ? 5.968 3.732 -6.277 1.00 98.25 99 MET A O 1
ATOM 820 N N . ALA A 1 100 ? 5.610 5.718 -7.248 1.00 98.44 100 ALA A N 1
ATOM 821 C CA . ALA A 1 100 ? 5.424 6.425 -5.984 1.00 98.44 100 ALA A CA 1
ATOM 822 C C . ALA A 1 100 ? 4.200 5.888 -5.226 1.00 98.44 100 ALA A C 1
ATOM 824 O O . ALA A 1 100 ? 4.305 5.612 -4.029 1.00 98.44 100 ALA A O 1
ATOM 825 N N . ARG A 1 101 ? 3.079 5.639 -5.917 1.00 98.69 101 ARG A N 1
ATOM 826 C CA . ARG A 1 101 ? 1.869 5.046 -5.331 1.00 98.69 101 ARG A CA 1
ATOM 827 C C . ARG A 1 101 ? 2.098 3.624 -4.836 1.00 98.69 101 ARG A C 1
ATOM 829 O O . ARG A 1 101 ? 1.721 3.350 -3.704 1.00 98.69 101 ARG A O 1
ATOM 836 N N . ILE A 1 102 ? 2.784 2.773 -5.598 1.00 98.81 102 ILE A N 1
ATOM 837 C CA . ILE A 1 102 ? 3.176 1.427 -5.151 1.00 98.81 102 ILE A CA 1
ATOM 838 C C . ILE A 1 102 ? 4.003 1.501 -3.864 1.00 98.81 102 ILE A C 1
ATOM 840 O O . ILE A 1 102 ? 3.684 0.841 -2.876 1.00 98.81 102 ILE A O 1
ATOM 844 N N . THR A 1 103 ? 5.035 2.351 -3.829 1.00 98.56 103 THR A N 1
ATOM 845 C CA . THR A 1 103 ? 5.860 2.476 -2.617 1.00 98.56 103 THR A CA 1
ATOM 846 C C . THR A 1 103 ? 5.086 3.070 -1.439 1.00 98.56 103 THR A C 1
ATOM 848 O O . THR A 1 103 ? 5.301 2.639 -0.311 1.00 98.56 103 THR A O 1
ATOM 851 N N . GLY A 1 104 ? 4.136 3.977 -1.692 1.00 98.69 104 GLY A N 1
ATOM 852 C CA . GLY A 1 104 ? 3.218 4.496 -0.677 1.00 98.69 104 GLY A CA 1
ATOM 853 C C . GLY A 1 104 ? 2.293 3.419 -0.105 1.00 98.69 104 GLY A C 1
ATOM 854 O O . GLY A 1 104 ? 2.150 3.335 1.111 1.00 98.69 104 GLY A O 1
ATOM 855 N N . ALA A 1 105 ? 1.734 2.542 -0.950 1.00 98.81 105 ALA A N 1
ATOM 856 C CA . ALA A 1 105 ? 0.940 1.397 -0.495 1.00 98.81 105 ALA A CA 1
ATOM 857 C C . ALA A 1 105 ? 1.753 0.489 0.434 1.00 98.81 105 ALA A C 1
ATOM 859 O O . ALA A 1 105 ? 1.275 0.116 1.503 1.00 98.81 105 ALA A O 1
ATOM 860 N N . LEU A 1 106 ? 2.994 0.171 0.052 1.00 98.75 106 LEU A N 1
ATOM 861 C CA . LEU A 1 106 ? 3.881 -0.656 0.867 1.00 98.75 106 LEU A CA 1
ATOM 862 C C . LEU A 1 106 ? 4.238 0.016 2.192 1.00 98.75 106 LEU A C 1
ATOM 864 O O . LEU A 1 106 ? 4.218 -0.640 3.226 1.00 98.75 106 LEU A O 1
ATOM 868 N N . ASP A 1 107 ? 4.558 1.309 2.182 1.00 98.69 107 ASP A N 1
ATOM 869 C CA . ASP A 1 107 ? 4.925 2.038 3.396 1.00 98.69 107 ASP A CA 1
ATOM 870 C C . ASP A 1 107 ? 3.770 2.064 4.412 1.00 98.69 107 ASP A C 1
ATOM 872 O O . ASP A 1 107 ? 3.988 1.785 5.591 1.00 98.69 107 ASP A O 1
ATOM 876 N N . VAL A 1 108 ? 2.544 2.309 3.940 1.00 98.69 108 VAL A N 1
ATOM 877 C CA . VAL A 1 108 ? 1.319 2.285 4.755 1.00 98.69 108 VAL A CA 1
ATOM 878 C C . VAL A 1 108 ? 0.996 0.870 5.241 1.00 98.69 108 VAL A C 1
ATOM 880 O O . VAL A 1 108 ? 0.654 0.674 6.407 1.00 98.69 108 VAL A O 1
ATOM 883 N N . ALA A 1 109 ? 1.123 -0.136 4.375 1.00 98.75 109 ALA A N 1
ATOM 884 C CA . ALA A 1 109 ? 0.852 -1.521 4.743 1.00 98.75 109 ALA A CA 1
ATOM 885 C C . ALA A 1 109 ? 1.852 -2.055 5.778 1.00 98.75 109 ALA A C 1
ATOM 887 O O . ALA A 1 109 ? 1.463 -2.793 6.676 1.00 98.75 109 ALA A O 1
ATOM 888 N N . PHE A 1 110 ? 3.128 -1.680 5.684 1.00 98.81 110 PHE A N 1
ATOM 889 C CA . PHE A 1 110 ? 4.153 -2.086 6.648 1.00 98.81 110 PHE A CA 1
ATOM 890 C C . PHE A 1 110 ? 3.913 -1.453 8.020 1.00 98.81 110 PHE A C 1
ATOM 892 O O . PHE A 1 110 ? 4.036 -2.133 9.036 1.00 98.81 110 PHE A O 1
ATOM 899 N N . GLU A 1 111 ? 3.514 -0.179 8.055 1.00 98.75 111 GLU A N 1
ATOM 900 C CA . GLU A 1 111 ? 3.063 0.459 9.293 1.00 98.75 111 GLU A CA 1
ATOM 901 C C . GLU A 1 111 ? 1.852 -0.269 9.891 1.00 98.75 111 GLU A C 1
ATOM 903 O O . GLU A 1 111 ? 1.858 -0.582 11.082 1.00 98.75 111 GLU A O 1
ATOM 908 N N . LEU A 1 112 ? 0.838 -0.576 9.073 1.00 98.75 112 LEU A N 1
ATOM 909 C CA . LEU A 1 112 ? -0.349 -1.316 9.505 1.00 98.75 112 LEU A CA 1
ATOM 910 C C . LEU A 1 112 ? 0.030 -2.665 10.115 1.00 98.75 112 LEU A C 1
ATOM 912 O O . LEU A 1 112 ? -0.421 -2.978 11.215 1.00 98.75 112 LEU A O 1
ATOM 916 N N . LEU A 1 113 ? 0.852 -3.449 9.417 1.00 98.75 113 LEU A N 1
ATOM 917 C CA . LEU A 1 113 ? 1.268 -4.785 9.841 1.00 98.75 113 LEU A CA 1
ATOM 918 C C . LEU A 1 113 ? 1.976 -4.744 11.203 1.00 98.75 113 LEU A C 1
ATOM 920 O O . LEU A 1 113 ? 1.635 -5.518 12.100 1.00 98.75 113 LEU A O 1
ATOM 924 N N . GLU A 1 114 ? 2.896 -3.797 11.400 1.00 98.69 114 GLU A N 1
ATOM 925 C CA . GLU A 1 114 ? 3.597 -3.649 12.677 1.00 98.69 114 GLU A CA 1
ATOM 926 C C . GLU A 1 114 ? 2.672 -3.170 13.797 1.00 98.69 114 GLU A C 1
ATOM 928 O O . GLU A 1 114 ? 2.682 -3.727 14.896 1.00 98.69 114 GLU A O 1
ATOM 933 N N . ARG A 1 115 ? 1.823 -2.174 13.523 1.00 98.44 115 ARG A N 1
ATOM 934 C CA . ARG A 1 115 ? 0.834 -1.671 14.485 1.00 98.44 115 ARG A CA 1
ATOM 935 C C . ARG A 1 115 ? -0.177 -2.734 14.892 1.00 98.44 115 ARG A C 1
ATOM 937 O O . ARG A 1 115 ? -0.609 -2.734 16.040 1.00 98.44 115 ARG A O 1
ATOM 944 N N . TYR A 1 116 ? -0.569 -3.612 13.973 1.00 98.00 116 TYR A N 1
ATOM 945 C CA . TYR A 1 116 ? -1.496 -4.701 14.261 1.00 98.00 116 TYR A CA 1
ATOM 946 C C . TYR A 1 116 ? -0.844 -5.769 15.142 1.00 98.00 116 TYR A C 1
ATOM 948 O O . TYR A 1 116 ? -1.455 -6.242 16.098 1.00 98.00 116 TYR A O 1
ATOM 956 N N . LYS A 1 117 ? 0.420 -6.105 14.860 1.00 97.69 117 LYS A N 1
ATOM 957 C CA . LYS A 1 117 ? 1.214 -7.052 15.652 1.00 97.69 117 LYS A CA 1
ATOM 958 C C . LYS A 1 117 ? 1.540 -6.519 17.051 1.00 97.69 117 LYS A C 1
ATOM 960 O O . LYS A 1 117 ? 1.566 -7.287 18.009 1.00 97.69 117 LYS A O 1
ATOM 965 N N . ASN A 1 118 ? 1.773 -5.213 17.166 1.00 97.69 118 ASN A N 1
ATOM 966 C CA . ASN A 1 118 ? 2.221 -4.539 18.382 1.00 97.69 118 ASN A CA 1
ATOM 967 C C . ASN A 1 118 ? 1.305 -3.343 18.736 1.00 97.69 118 ASN A C 1
ATOM 969 O O . ASN A 1 118 ? 1.740 -2.186 18.693 1.00 97.69 118 ASN A O 1
ATOM 973 N N . PRO A 1 119 ? 0.035 -3.590 19.117 1.00 95.00 119 PRO A N 1
ATOM 974 C CA . PRO A 1 119 ? -1.010 -2.561 19.206 1.00 95.00 119 PRO A CA 1
ATOM 975 C C . PRO A 1 119 ? -0.786 -1.491 20.279 1.00 95.00 119 PRO A C 1
ATOM 977 O O . PRO A 1 119 ? -1.412 -0.437 20.227 1.00 95.00 119 PRO A O 1
ATOM 980 N N . THR A 1 120 ? 0.100 -1.728 21.247 1.00 96.19 120 THR A N 1
ATOM 981 C CA . THR A 1 120 ? 0.389 -0.789 22.344 1.00 96.19 120 THR A CA 1
ATOM 982 C C . THR A 1 120 ? 1.713 -0.044 22.179 1.00 96.19 120 THR A C 1
ATOM 984 O O . THR A 1 120 ? 2.031 0.812 23.000 1.00 96.19 120 THR A O 1
ATOM 987 N N . SER A 1 121 ? 2.510 -0.378 21.161 1.00 97.50 121 SER A N 1
ATOM 988 C CA . SER A 1 121 ? 3.889 0.117 21.029 1.00 97.50 121 SER A CA 1
ATOM 989 C C . SER A 1 121 ? 3.993 1.477 20.337 1.00 97.50 121 SER A C 1
ATOM 991 O O . SER A 1 121 ? 5.016 2.151 20.461 1.00 97.50 121 SER A O 1
ATOM 993 N N . TYR A 1 122 ? 2.945 1.889 19.622 1.00 98.12 122 TYR A N 1
ATOM 994 C CA . TYR A 1 122 ? 2.951 3.076 18.771 1.00 98.12 122 TYR A CA 1
ATOM 995 C C . TYR A 1 122 ? 1.776 3.983 19.102 1.00 98.12 122 TYR A C 1
ATOM 997 O O . TYR A 1 122 ? 0.664 3.520 19.347 1.00 98.12 122 TYR A O 1
ATOM 1005 N N . ASP A 1 123 ? 2.012 5.289 19.078 1.00 98.12 123 ASP A N 1
ATOM 1006 C CA . ASP A 1 123 ? 0.933 6.260 19.157 1.00 98.12 123 ASP A CA 1
ATOM 1007 C C . ASP A 1 123 ? 0.161 6.284 17.822 1.00 98.12 123 ASP A C 1
ATOM 1009 O O . ASP A 1 123 ? 0.789 6.386 16.761 1.00 98.12 123 ASP A O 1
ATOM 1013 N N . PRO A 1 124 ? -1.178 6.173 17.833 1.00 97.44 124 PRO A N 1
ATOM 1014 C CA . PRO A 1 124 ? -1.998 6.127 16.618 1.00 97.44 124 PRO A CA 1
ATOM 1015 C C . PRO A 1 124 ? -1.951 7.403 15.770 1.00 97.44 124 PRO A C 1
ATOM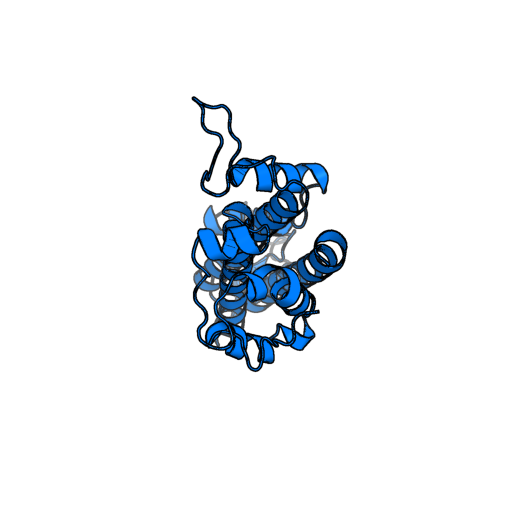 1017 O O . PRO A 1 124 ? -2.279 7.351 14.588 1.00 97.44 124 PRO A O 1
ATOM 1020 N N . TRP A 1 125 ? -1.546 8.531 16.350 1.00 97.31 125 TRP A N 1
ATOM 1021 C CA . TRP A 1 125 ? -1.620 9.860 15.742 1.00 97.31 125 TRP A CA 1
ATOM 1022 C C . TRP A 1 125 ? -0.257 10.534 15.577 1.00 97.31 125 TRP A C 1
ATOM 1024 O O . TRP A 1 125 ? -0.178 11.630 15.021 1.00 97.31 125 TRP A O 1
ATOM 1034 N N . LEU A 1 126 ? 0.825 9.899 16.036 1.00 97.62 126 LEU A N 1
ATOM 1035 C CA . LEU A 1 126 ? 2.180 10.360 15.753 1.00 97.62 126 LEU A CA 1
ATOM 1036 C C . LEU A 1 126 ? 2.698 9.753 14.453 1.00 97.62 126 LEU A C 1
ATOM 1038 O O . LEU A 1 126 ? 2.756 8.537 14.284 1.00 97.62 126 LEU A O 1
ATOM 1042 N N . GLU A 1 127 ? 3.178 10.624 13.572 1.00 96.94 127 GLU A N 1
ATOM 1043 C CA . GLU A 1 127 ? 3.872 10.226 12.347 1.00 96.94 127 GLU A CA 1
ATOM 1044 C C . GLU A 1 127 ? 5.311 9.768 12.628 1.00 96.94 127 GLU A C 1
ATOM 1046 O O . GLU A 1 127 ? 5.835 8.868 11.984 1.00 96.94 127 GLU A O 1
ATOM 1051 N N . LYS A 1 128 ? 5.990 10.382 13.597 1.00 97.25 128 LYS A N 1
ATOM 1052 C CA . LYS A 1 128 ? 7.380 10.073 13.961 1.00 97.25 128 LYS A CA 1
ATOM 1053 C C . LYS A 1 128 ? 7.554 10.107 15.468 1.00 97.25 128 LYS A C 1
ATOM 1055 O O . LYS A 1 128 ? 6.716 10.688 16.160 1.00 97.25 128 LYS A O 1
ATOM 1060 N N . ARG A 1 129 ? 8.675 9.571 15.954 1.00 97.50 129 ARG A N 1
ATOM 1061 C CA . ARG A 1 129 ? 9.032 9.615 17.369 1.00 97.50 129 ARG A CA 1
ATOM 1062 C C . ARG A 1 129 ? 8.942 11.040 17.904 1.00 97.50 129 ARG A C 1
ATOM 1064 O O . ARG A 1 129 ? 9.594 11.955 17.394 1.00 97.50 129 ARG A O 1
ATOM 1071 N N . ASP A 1 130 ? 8.174 11.199 18.969 1.00 97.31 130 ASP A N 1
ATOM 1072 C CA . ASP A 1 130 ? 8.142 12.433 19.736 1.00 97.31 130 ASP A CA 1
ATOM 1073 C C . ASP A 1 130 ? 9.405 12.508 20.602 1.00 97.31 130 ASP A C 1
ATOM 1075 O O . ASP A 1 130 ? 9.662 11.644 21.443 1.00 97.31 130 ASP A O 1
ATOM 1079 N N . ALA A 1 131 ? 10.216 13.542 20.375 1.00 96.69 131 ALA A N 1
ATOM 1080 C CA . ALA A 1 131 ? 11.473 13.745 21.088 1.00 96.69 131 ALA A CA 1
ATOM 1081 C C . ALA A 1 131 ? 11.276 14.045 22.584 1.00 96.69 131 ALA A C 1
ATOM 1083 O O . ALA A 1 131 ? 12.180 13.789 23.374 1.00 96.69 131 ALA A O 1
ATOM 1084 N N . SER A 1 132 ? 10.117 14.584 22.971 1.00 96.44 132 SER A N 1
ATOM 1085 C CA . SER A 1 132 ? 9.818 14.967 24.352 1.00 96.44 132 SER A CA 1
ATOM 1086 C C . SER A 1 132 ? 9.278 13.802 25.180 1.00 96.44 132 SER A C 1
ATOM 1088 O O . SER A 1 132 ? 9.703 13.602 26.314 1.00 96.44 132 SER A O 1
ATOM 1090 N N . THR A 1 133 ? 8.371 13.007 24.609 1.00 96.25 133 THR A N 1
ATOM 1091 C CA . THR A 1 133 ? 7.720 11.890 25.313 1.00 96.25 133 THR A CA 1
ATOM 1092 C C . THR A 1 133 ? 8.375 10.540 25.033 1.00 96.25 133 THR A C 1
ATOM 1094 O O . THR A 1 133 ? 8.089 9.561 25.718 1.00 96.25 133 THR A O 1
ATOM 1097 N N . GLY A 1 134 ? 9.228 10.453 24.008 1.00 96.81 134 GLY A N 1
ATOM 1098 C CA . GLY A 1 134 ? 9.839 9.209 23.544 1.00 96.81 134 GLY A CA 1
ATOM 1099 C C . GLY A 1 134 ? 8.873 8.261 22.823 1.00 96.81 134 GLY A C 1
ATOM 1100 O O . GLY A 1 134 ? 9.316 7.205 22.361 1.00 96.81 134 GLY A O 1
ATOM 1101 N N . ARG A 1 135 ? 7.586 8.624 22.705 1.00 96.75 135 ARG A N 1
ATOM 1102 C CA . ARG A 1 135 ? 6.545 7.809 22.061 1.00 96.75 135 ARG A CA 1
ATOM 1103 C C . ARG A 1 135 ? 6.864 7.604 20.586 1.00 96.75 135 ARG A C 1
ATOM 1105 O O . ARG A 1 135 ? 7.291 8.534 19.906 1.00 96.75 135 ARG A O 1
ATOM 1112 N N . LEU A 1 136 ? 6.659 6.381 20.108 1.00 98.31 136 LEU A N 1
ATOM 1113 C CA . LEU A 1 136 ? 6.933 5.979 18.728 1.00 98.31 136 LEU A CA 1
ATOM 1114 C C . LEU A 1 136 ? 5.738 6.298 17.825 1.00 98.31 136 LEU A C 1
ATOM 1116 O O . LEU A 1 136 ? 4.596 6.173 18.268 1.00 98.31 136 LEU A O 1
ATOM 1120 N N . GLY A 1 137 ? 6.003 6.677 16.575 1.00 98.19 137 GLY A N 1
ATOM 1121 C CA . GLY A 1 137 ? 4.983 6.950 15.566 1.00 98.19 137 GLY A CA 1
ATOM 1122 C C . GLY A 1 137 ? 5.025 5.975 14.387 1.00 98.19 137 GLY A C 1
ATOM 1123 O O . GLY A 1 137 ? 5.662 4.919 14.442 1.00 98.19 137 GLY A O 1
ATOM 1124 N N . GLY A 1 138 ? 4.344 6.349 13.304 1.00 98.00 138 GLY A N 1
ATOM 1125 C CA . GLY A 1 138 ? 4.200 5.538 12.092 1.00 98.00 138 GLY A CA 1
ATOM 1126 C C . GLY A 1 138 ? 5.516 5.222 11.386 1.00 98.00 138 GLY A C 1
ATOM 1127 O O . GLY A 1 138 ? 5.763 4.080 10.997 1.00 98.00 138 GLY A O 1
ATOM 1128 N N . ASN A 1 139 ? 6.432 6.192 11.312 1.00 98.25 139 ASN A N 1
ATOM 1129 C CA . ASN A 1 139 ? 7.756 6.000 10.723 1.00 98.25 139 ASN A CA 1
ATOM 1130 C C . ASN A 1 139 ? 8.563 4.909 11.436 1.00 98.25 139 ASN A C 1
ATOM 1132 O O . ASN A 1 139 ? 9.272 4.147 10.776 1.00 98.25 139 ASN A O 1
ATOM 1136 N N . GLU A 1 140 ? 8.473 4.830 12.765 1.00 98.56 140 GLU A N 1
ATOM 1137 C CA . GLU A 1 140 ? 9.139 3.786 13.539 1.00 98.56 140 GLU A CA 1
ATOM 1138 C C . GLU A 1 140 ? 8.459 2.428 13.357 1.00 98.56 140 GLU A C 1
ATOM 1140 O O . GLU A 1 140 ? 9.167 1.438 13.199 1.00 98.56 140 GLU A O 1
ATOM 1145 N N . ALA A 1 141 ? 7.124 2.373 13.310 1.00 98.62 141 ALA A N 1
ATOM 1146 C CA . ALA A 1 141 ? 6.385 1.139 13.026 1.00 98.62 141 ALA A CA 1
ATOM 1147 C C . ALA A 1 141 ? 6.754 0.564 11.649 1.00 98.62 141 ALA A C 1
ATOM 1149 O O . ALA A 1 141 ? 7.156 -0.592 11.529 1.00 98.62 141 ALA A O 1
ATOM 1150 N N . ARG A 1 142 ? 6.726 1.400 10.605 1.00 98.50 142 ARG A N 1
ATOM 1151 C CA . ARG A 1 142 ? 7.122 0.998 9.251 1.00 98.50 142 ARG A CA 1
ATOM 1152 C C . ARG A 1 142 ? 8.551 0.456 9.205 1.00 98.50 142 ARG A C 1
ATOM 1154 O O . ARG A 1 142 ? 8.785 -0.594 8.610 1.00 98.50 142 ARG A O 1
ATOM 1161 N N . ARG A 1 143 ? 9.511 1.172 9.804 1.00 98.38 143 ARG A N 1
ATOM 1162 C CA . ARG A 1 143 ? 10.924 0.752 9.823 1.00 98.38 143 ARG A CA 1
ATOM 1163 C C . ARG A 1 143 ? 11.106 -0.557 10.575 1.00 98.38 143 ARG A C 1
ATOM 1165 O O . ARG A 1 143 ? 11.781 -1.442 10.068 1.00 98.38 143 ARG A O 1
ATOM 1172 N N . GLN A 1 144 ? 10.446 -0.704 11.721 1.00 98.62 144 GLN A N 1
ATOM 1173 C CA . GLN A 1 144 ? 10.505 -1.930 12.506 1.00 98.62 144 GLN A CA 1
ATOM 1174 C C . GLN A 1 144 ? 10.008 -3.139 11.702 1.00 98.62 144 GLN A C 1
ATOM 1176 O O . GLN A 1 144 ? 10.660 -4.184 11.725 1.00 98.62 144 GLN A O 1
ATOM 1181 N N . TRP A 1 145 ? 8.922 -2.991 10.931 1.00 98.62 145 TRP A N 1
ATOM 1182 C CA . TRP A 1 145 ? 8.477 -4.046 10.016 1.00 98.62 145 TRP A CA 1
ATOM 1183 C C . TRP A 1 145 ? 9.538 -4.371 8.962 1.00 98.62 145 TRP A C 1
ATOM 1185 O O . TRP A 1 145 ? 9.837 -5.539 8.719 1.00 98.62 145 TRP A O 1
ATOM 1195 N N . GLN A 1 146 ? 10.107 -3.345 8.322 1.00 98.38 146 GLN A N 1
ATOM 1196 C CA . GLN A 1 146 ? 11.122 -3.513 7.279 1.00 98.38 146 GLN A CA 1
ATOM 1197 C C . GLN A 1 146 ? 12.358 -4.242 7.811 1.00 98.38 146 GLN A C 1
ATOM 1199 O O . GLN A 1 146 ? 12.786 -5.221 7.201 1.00 98.38 146 GLN A O 1
ATOM 1204 N N . ASP A 1 147 ? 12.879 -3.820 8.961 1.00 98.31 147 ASP A N 1
ATOM 1205 C CA . ASP A 1 147 ? 14.046 -4.423 9.604 1.00 98.31 147 ASP A CA 1
ATOM 1206 C C . ASP A 1 147 ? 13.786 -5.886 9.978 1.00 98.31 147 ASP A C 1
ATOM 1208 O O . ASP A 1 147 ? 14.600 -6.764 9.686 1.00 98.31 147 ASP A O 1
ATOM 1212 N N . ALA A 1 148 ? 12.623 -6.172 10.569 1.00 98.31 148 ALA A N 1
ATOM 1213 C CA . ALA A 1 148 ? 12.268 -7.517 11.011 1.00 98.31 148 ALA A CA 1
ATOM 1214 C C . ALA A 1 148 ? 11.999 -8.501 9.858 1.00 98.31 148 ALA A C 1
ATOM 1216 O O . ALA A 1 148 ? 12.064 -9.710 10.071 1.00 98.31 148 ALA A O 1
ATOM 1217 N N . ASN A 1 149 ? 11.700 -8.002 8.655 1.00 98.12 149 ASN A N 1
ATOM 1218 C CA . ASN A 1 149 ? 11.312 -8.819 7.501 1.00 98.12 149 ASN A CA 1
ATOM 1219 C C . ASN A 1 149 ? 12.285 -8.700 6.315 1.00 98.12 149 ASN A C 1
ATOM 1221 O O . ASN A 1 149 ? 11.946 -9.086 5.198 1.00 98.12 149 ASN A O 1
ATOM 1225 N N . GLY A 1 150 ? 13.493 -8.170 6.535 1.00 97.62 150 GLY A N 1
ATOM 1226 C CA . GLY A 1 150 ? 14.546 -8.138 5.516 1.00 97.62 150 GLY A CA 1
ATOM 1227 C C . GLY A 1 150 ? 14.267 -7.189 4.347 1.00 97.62 150 GLY A C 1
ATOM 1228 O O . GLY A 1 150 ? 14.649 -7.487 3.220 1.00 97.62 150 GLY A O 1
ATOM 1229 N N . TYR A 1 151 ? 13.617 -6.051 4.607 1.00 97.62 151 TYR A N 1
ATOM 1230 C CA . TYR A 1 151 ? 13.304 -5.015 3.615 1.00 97.62 151 TYR A CA 1
ATOM 1231 C C . TYR A 1 151 ? 12.540 -5.552 2.388 1.00 97.62 151 TYR A C 1
ATOM 1233 O O . TYR A 1 151 ? 13.031 -5.488 1.255 1.00 97.62 151 TYR A O 1
ATOM 1241 N N . PRO A 1 152 ? 11.313 -6.065 2.582 1.00 98.19 152 PRO A N 1
ATOM 1242 C CA . PRO A 1 152 ? 10.541 -6.644 1.493 1.00 98.19 152 PRO A CA 1
ATOM 1243 C C . PRO A 1 152 ? 10.288 -5.627 0.372 1.00 98.19 152 PRO A C 1
ATOM 1245 O O . PRO A 1 152 ? 9.903 -4.474 0.610 1.00 98.19 152 PRO A O 1
ATOM 1248 N N . LEU A 1 153 ? 10.509 -6.083 -0.865 1.00 98.25 153 LEU A N 1
ATOM 1249 C CA . LEU A 1 153 ? 10.353 -5.309 -2.101 1.00 98.25 153 LEU A CA 1
ATOM 1250 C C . LEU A 1 153 ? 11.208 -4.028 -2.151 1.00 98.25 153 LEU A C 1
ATOM 1252 O O . LEU A 1 153 ? 10.805 -2.997 -2.701 1.00 98.25 153 LEU A O 1
ATOM 1256 N N . GLN A 1 154 ? 12.407 -4.058 -1.559 1.00 98.06 154 GLN A N 1
ATOM 1257 C CA . GLN A 1 154 ? 13.328 -2.919 -1.580 1.00 98.06 154 GLN A CA 1
ATOM 1258 C C . GLN A 1 154 ? 13.744 -2.513 -3.002 1.00 98.06 154 GLN A C 1
ATOM 1260 O O . GLN A 1 154 ? 13.959 -1.328 -3.261 1.00 98.06 154 GLN A O 1
ATOM 1265 N N . HIS A 1 155 ? 13.819 -3.457 -3.944 1.00 98.00 155 HIS A N 1
ATOM 1266 C CA . HIS A 1 155 ? 14.136 -3.168 -5.345 1.00 98.00 155 HIS A CA 1
ATOM 1267 C C . HIS A 1 155 ? 13.114 -2.226 -5.992 1.00 98.00 155 HIS A C 1
ATOM 1269 O O . HIS A 1 155 ? 13.522 -1.344 -6.744 1.00 98.00 155 HIS A O 1
ATOM 1275 N N . LEU A 1 156 ? 11.826 -2.308 -5.634 1.00 98.38 156 LEU A N 1
ATOM 1276 C CA . LEU A 1 156 ? 10.799 -1.378 -6.128 1.00 98.38 156 LEU A CA 1
ATOM 1277 C C . LEU A 1 156 ? 11.035 0.055 -5.624 1.00 98.38 156 LEU A C 1
ATOM 1279 O O . LEU A 1 156 ? 10.889 1.022 -6.374 1.00 98.38 156 LEU A O 1
ATOM 1283 N N . ARG A 1 157 ? 11.456 0.207 -4.360 1.00 97.25 157 ARG A N 1
ATOM 1284 C CA . ARG A 1 157 ? 11.824 1.512 -3.778 1.00 97.25 157 ARG A CA 1
ATOM 1285 C C . ARG A 1 157 ? 13.075 2.086 -4.428 1.00 97.25 157 ARG A C 1
ATOM 1287 O O . ARG A 1 157 ? 13.112 3.276 -4.730 1.00 97.25 157 ARG A O 1
ATOM 1294 N N . ASN A 1 158 ? 14.076 1.244 -4.669 1.00 96.00 158 ASN A N 1
ATOM 1295 C CA . ASN A 1 158 ? 15.300 1.648 -5.354 1.00 96.00 158 ASN A CA 1
ATOM 1296 C C . ASN A 1 158 ? 14.986 2.130 -6.776 1.00 96.00 158 ASN A C 1
ATOM 1298 O O . ASN A 1 158 ? 15.399 3.228 -7.141 1.00 96.00 158 ASN A O 1
ATOM 1302 N N . TYR A 1 159 ? 14.163 1.381 -7.517 1.00 96.75 159 TYR A N 1
ATOM 1303 C CA . TYR A 1 159 ? 13.699 1.768 -8.849 1.00 96.75 159 TYR A CA 1
ATOM 1304 C C . TYR A 1 159 ? 12.990 3.123 -8.835 1.00 96.75 159 TYR A C 1
ATOM 1306 O O . TYR A 1 159 ? 13.355 4.037 -9.575 1.00 96.75 159 TYR A O 1
ATOM 1314 N N . ARG A 1 160 ? 12.027 3.302 -7.922 1.00 96.69 160 ARG A N 1
ATOM 1315 C CA . ARG A 1 160 ? 11.320 4.574 -7.733 1.00 96.69 160 ARG A CA 1
ATOM 1316 C C . ARG A 1 160 ? 12.280 5.731 -7.446 1.00 96.69 160 ARG A C 1
ATOM 1318 O O . ARG A 1 160 ? 12.109 6.817 -7.993 1.00 96.69 160 ARG A O 1
ATOM 1325 N N . ASN A 1 161 ? 13.296 5.517 -6.614 1.00 95.12 161 ASN A N 1
ATOM 1326 C CA . ASN A 1 161 ? 14.303 6.537 -6.321 1.00 95.12 161 ASN A CA 1
ATOM 1327 C C . ASN A 1 161 ? 15.151 6.877 -7.556 1.00 95.12 161 ASN A C 1
ATOM 1329 O O . ASN A 1 161 ? 15.467 8.047 -7.768 1.00 95.12 161 ASN A O 1
ATOM 1333 N N . HIS A 1 162 ? 15.487 5.898 -8.400 1.00 93.25 162 HIS A N 1
ATOM 1334 C CA . HIS A 1 162 ? 16.195 6.151 -9.658 1.00 93.25 162 HIS A CA 1
ATOM 1335 C C . HIS A 1 162 ? 15.367 6.998 -10.633 1.00 93.25 162 HIS A C 1
ATOM 1337 O O . HIS A 1 162 ? 15.929 7.895 -11.267 1.00 93.25 162 HIS A O 1
ATOM 1343 N N . LEU A 1 163 ? 14.051 6.763 -10.701 1.00 91.56 163 LEU A N 1
ATOM 1344 C CA . LEU A 1 163 ? 13.124 7.576 -11.493 1.00 91.56 163 LEU A CA 1
ATOM 1345 C C . LEU A 1 163 ? 13.061 9.024 -10.985 1.00 91.56 163 LEU A C 1
ATOM 1347 O O . LEU A 1 163 ? 13.288 9.953 -11.754 1.00 91.56 163 LEU A O 1
ATOM 1351 N N . ILE A 1 164 ? 12.814 9.222 -9.684 1.00 91.12 164 ILE A N 1
ATOM 1352 C CA . ILE A 1 164 ? 12.643 10.563 -9.093 1.00 91.12 164 ILE A CA 1
ATOM 1353 C C . ILE A 1 164 ? 13.926 11.391 -9.168 1.00 91.12 164 ILE A C 1
ATOM 1355 O O . ILE A 1 164 ? 13.885 12.584 -9.455 1.00 91.12 164 ILE A O 1
ATOM 1359 N N . HIS A 1 165 ? 15.074 10.777 -8.891 1.00 87.19 165 HIS A N 1
ATOM 1360 C CA . HIS A 1 165 ? 16.347 11.493 -8.834 1.00 87.19 165 HIS A CA 1
ATOM 1361 C C . HIS A 1 165 ? 17.053 11.587 -10.196 1.00 87.19 165 HIS A C 1
ATOM 1363 O O . HIS A 1 165 ? 18.222 11.968 -10.247 1.00 87.19 165 HIS A O 1
ATOM 1369 N N . GLY A 1 166 ? 16.359 11.254 -11.293 1.00 70.12 166 GLY A N 1
ATOM 1370 C CA . GLY A 1 166 ? 16.824 11.501 -12.659 1.00 70.12 166 GLY A CA 1
ATOM 1371 C C . GLY A 1 166 ? 18.011 10.644 -13.096 1.00 70.12 166 GLY A C 1
ATOM 1372 O O . GLY A 1 166 ? 18.773 11.061 -13.961 1.00 70.12 166 GLY A O 1
ATOM 1373 N N . ARG A 1 167 ? 18.203 9.456 -12.508 1.00 72.94 167 ARG A N 1
ATOM 1374 C CA . ARG A 1 167 ? 19.324 8.567 -12.872 1.00 72.94 167 ARG A CA 1
ATOM 1375 C C . ARG A 1 167 ? 19.010 7.617 -14.023 1.00 72.94 167 ARG A C 1
ATOM 1377 O O . ARG A 1 167 ? 19.879 6.865 -14.436 1.00 72.94 167 ARG A O 1
ATOM 1384 N N . LEU A 1 168 ? 17.795 7.642 -14.554 1.00 74.44 168 LEU A N 1
ATOM 1385 C CA . LEU A 1 168 ? 17.324 6.666 -15.528 1.00 74.44 168 LEU A CA 1
ATOM 1386 C C . LEU A 1 168 ? 17.221 7.318 -16.914 1.00 74.44 168 LEU A C 1
ATOM 1388 O O . LEU A 1 168 ? 16.453 8.263 -17.078 1.00 74.44 168 LEU A O 1
ATOM 1392 N N . THR A 1 169 ? 17.990 6.845 -17.904 1.00 70.75 169 THR A N 1
ATOM 1393 C CA . THR A 1 169 ? 17.783 7.275 -19.297 1.00 70.75 169 THR A CA 1
ATOM 1394 C C . THR A 1 169 ? 16.584 6.531 -19.871 1.00 70.75 169 THR A C 1
ATOM 1396 O O . THR A 1 169 ? 16.602 5.298 -19.915 1.00 70.75 169 THR A O 1
ATOM 1399 N N . PRO A 1 170 ? 15.550 7.232 -20.343 1.00 69.25 170 PRO A N 1
ATOM 1400 C CA . PRO A 1 170 ? 14.509 6.593 -21.123 1.00 69.25 170 PRO A CA 1
ATOM 1401 C C . PRO A 1 170 ? 14.946 6.374 -22.574 1.00 69.25 170 PRO A C 1
ATOM 1403 O O . PRO A 1 170 ? 15.709 7.161 -23.134 1.00 69.25 170 PRO A O 1
ATOM 1406 N N . GLY A 1 171 ? 14.398 5.335 -23.202 1.00 69.25 171 GLY A N 1
ATOM 1407 C CA . GLY A 1 171 ? 14.455 5.136 -24.646 1.00 69.25 171 GLY A CA 1
ATOM 1408 C C . GLY A 1 171 ? 13.065 5.309 -25.252 1.00 69.25 171 GLY A C 1
ATOM 1409 O O . GLY A 1 171 ? 12.114 4.648 -24.837 1.00 69.25 171 GLY A O 1
ATOM 1410 N N . LEU A 1 172 ? 12.929 6.179 -26.252 1.00 65.44 172 LEU A N 1
ATOM 1411 C CA . LEU A 1 172 ? 11.742 6.186 -27.108 1.00 65.44 172 LEU A CA 1
ATOM 1412 C C . LEU A 1 172 ? 11.955 5.165 -28.226 1.00 65.44 172 LEU A C 1
ATOM 1414 O O . LEU A 1 172 ? 12.875 5.315 -29.028 1.00 65.44 172 LEU A O 1
ATOM 1418 N N . ILE A 1 173 ? 11.105 4.138 -28.285 1.00 64.19 173 ILE A N 1
ATOM 1419 C CA . ILE A 1 173 ? 11.072 3.183 -29.398 1.00 64.19 173 ILE A CA 1
ATOM 1420 C C . ILE A 1 173 ? 9.640 3.176 -29.939 1.00 64.19 173 ILE A C 1
ATOM 1422 O O . ILE A 1 173 ? 8.739 2.578 -29.356 1.00 64.19 173 ILE A O 1
ATOM 1426 N N . GLY A 1 174 ? 9.419 3.869 -31.057 1.00 70.88 174 GLY A N 1
ATOM 1427 C CA . GLY A 1 174 ? 8.087 4.009 -31.650 1.00 70.88 174 GLY A CA 1
ATOM 1428 C C . GLY A 1 174 ? 7.156 4.897 -30.815 1.00 70.88 174 GLY A C 1
ATOM 1429 O O . GLY A 1 174 ? 7.536 5.996 -30.419 1.00 70.88 174 GLY A O 1
ATOM 1430 N N . THR A 1 175 ? 5.920 4.444 -30.588 1.00 73.44 175 THR A N 1
ATOM 1431 C CA . THR A 1 175 ? 4.899 5.171 -29.807 1.00 73.44 175 THR A CA 1
ATOM 1432 C C . THR A 1 175 ? 4.959 4.900 -28.308 1.00 73.44 175 THR A C 1
ATOM 1434 O O . THR A 1 175 ? 4.317 5.622 -27.543 1.00 73.44 175 THR A O 1
ATOM 1437 N N . ASP A 1 176 ? 5.712 3.879 -27.897 1.00 80.25 176 ASP A N 1
ATOM 1438 C CA . ASP A 1 176 ? 5.778 3.425 -26.515 1.00 80.25 176 ASP A CA 1
ATOM 1439 C C . ASP A 1 176 ? 7.047 3.926 -25.824 1.00 80.25 176 ASP A C 1
ATOM 1441 O O . ASP A 1 176 ? 8.116 4.090 -26.423 1.00 80.25 176 ASP A O 1
ATOM 1445 N N . PHE A 1 177 ? 6.915 4.169 -24.523 1.00 88.38 177 PHE A N 1
ATOM 1446 C CA . PHE A 1 177 ? 8.006 4.622 -23.678 1.00 88.38 177 PHE A CA 1
ATOM 1447 C C . PHE A 1 177 ? 8.701 3.415 -23.047 1.00 88.38 177 PHE A C 1
ATOM 1449 O O . PHE A 1 177 ? 8.088 2.696 -22.252 1.00 88.38 177 PHE A O 1
ATOM 1456 N N . TYR A 1 178 ? 9.969 3.188 -23.395 1.00 90.62 178 TYR A N 1
ATOM 1457 C CA . TYR A 1 178 ? 10.760 2.082 -22.866 1.00 90.62 178 TYR A CA 1
ATOM 1458 C C . TYR A 1 178 ? 11.729 2.571 -21.796 1.00 90.62 178 TYR A C 1
ATOM 1460 O O . TYR A 1 178 ? 12.389 3.604 -21.923 1.00 90.62 178 TYR A O 1
ATOM 1468 N N . VAL A 1 179 ? 11.824 1.784 -20.734 1.00 91.75 179 VAL A N 1
ATOM 1469 C CA . VAL A 1 179 ? 12.690 2.035 -19.584 1.00 91.75 179 VAL A CA 1
ATOM 1470 C C . VAL A 1 179 ? 13.445 0.758 -19.226 1.00 91.75 179 VAL A C 1
ATOM 1472 O O . VAL A 1 179 ? 12.965 -0.334 -19.548 1.00 91.75 179 VAL A O 1
ATOM 1475 N N . PRO A 1 180 ? 14.606 0.849 -18.556 1.00 92.06 180 PRO A N 1
ATOM 1476 C CA . PRO A 1 180 ? 15.245 -0.315 -17.962 1.00 92.06 180 PRO A CA 1
ATOM 1477 C C . PRO A 1 180 ? 14.272 -1.078 -17.061 1.00 92.06 180 PRO A C 1
ATOM 1479 O O . PRO A 1 180 ? 13.522 -0.475 -16.287 1.00 92.06 180 PRO A O 1
ATOM 1482 N N . LYS A 1 181 ? 14.295 -2.406 -17.147 1.00 94.31 181 LYS A N 1
ATOM 1483 C CA . LYS A 1 181 ? 13.615 -3.307 -16.215 1.00 94.31 181 LYS A CA 1
ATOM 1484 C C . LYS A 1 181 ? 14.127 -3.072 -14.798 1.00 94.31 181 LYS A C 1
ATOM 1486 O O . LYS A 1 181 ? 15.288 -2.699 -14.600 1.00 94.31 181 LYS A O 1
ATOM 1491 N N . ILE A 1 182 ? 13.286 -3.355 -13.811 1.00 95.62 182 ILE A N 1
ATOM 1492 C CA . ILE A 1 182 ? 13.684 -3.295 -12.404 1.00 95.62 182 ILE A CA 1
ATOM 1493 C C . ILE A 1 182 ? 14.860 -4.249 -12.158 1.00 95.62 182 ILE A C 1
ATOM 1495 O O . ILE A 1 182 ? 14.817 -5.410 -12.558 1.00 95.62 182 ILE A O 1
ATOM 1499 N N . GLY A 1 183 ? 15.923 -3.742 -11.535 1.00 93.56 183 GLY A N 1
ATOM 1500 C CA . GLY A 1 183 ? 17.184 -4.445 -11.289 1.00 93.56 183 GLY A CA 1
ATOM 1501 C C . GLY A 1 183 ? 18.246 -4.260 -12.379 1.00 93.56 183 GLY A C 1
ATOM 1502 O O . GLY A 1 183 ? 19.369 -4.733 -12.213 1.00 93.56 183 GLY A O 1
ATOM 1503 N N . THR A 1 184 ? 17.934 -3.572 -13.482 1.00 91.75 184 THR A N 1
ATOM 1504 C CA . THR A 1 184 ? 18.884 -3.317 -14.582 1.00 91.75 184 THR A CA 1
ATOM 1505 C C . THR A 1 184 ? 19.292 -1.850 -14.726 1.00 91.75 184 THR A C 1
ATOM 1507 O O . THR A 1 184 ? 20.147 -1.539 -15.550 1.00 91.75 184 THR A O 1
ATOM 1510 N N . GLU A 1 185 ? 18.739 -0.943 -13.916 1.00 89.94 185 GLU A N 1
ATOM 1511 C CA . GLU A 1 185 ? 18.859 0.511 -14.100 1.00 89.94 185 GLU A CA 1
ATOM 1512 C C . GLU A 1 185 ? 20.297 1.008 -14.007 1.00 89.94 185 GLU A C 1
ATOM 1514 O O . GLU A 1 185 ? 20.677 1.930 -14.721 1.00 89.94 185 GLU A O 1
ATOM 1519 N N . SER A 1 186 ? 21.107 0.389 -13.145 1.00 87.81 186 SER A N 1
A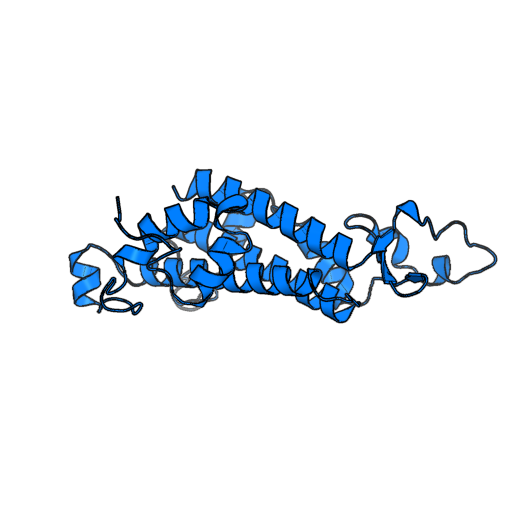TOM 1520 C CA . SER A 1 186 ? 22.486 0.809 -12.884 1.00 87.81 186 SER A CA 1
ATOM 1521 C C . SER A 1 186 ? 23.383 0.736 -14.118 1.00 87.81 186 SER A C 1
ATOM 1523 O O . SER A 1 186 ? 24.310 1.536 -14.243 1.00 87.81 186 SER A O 1
ATOM 1525 N N . LYS A 1 187 ? 23.068 -0.160 -15.063 1.00 85.81 187 LYS A N 1
ATOM 1526 C CA . LYS A 1 187 ? 23.739 -0.245 -16.368 1.00 85.81 187 LYS A CA 1
ATOM 1527 C C . LYS A 1 187 ? 23.554 1.030 -17.196 1.00 85.81 187 LYS A C 1
ATOM 1529 O O . LYS A 1 187 ? 24.361 1.302 -18.077 1.00 85.81 187 LYS A O 1
ATOM 1534 N N . TYR A 1 188 ? 22.5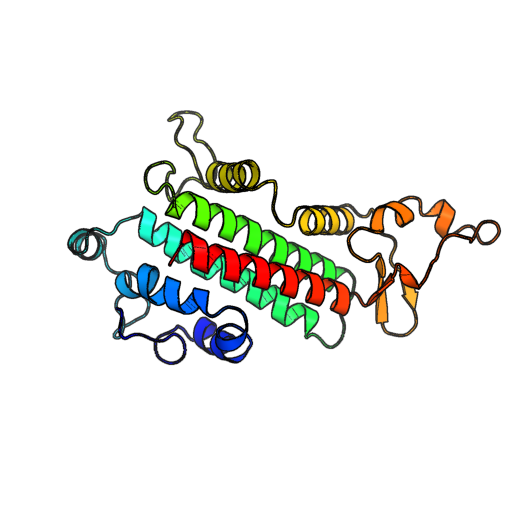09 1.803 -16.897 1.00 84.25 188 TYR A N 1
ATOM 1535 C CA . TYR A 1 188 ? 22.073 2.959 -17.668 1.00 84.25 188 TYR A CA 1
ATOM 1536 C C . TYR A 1 188 ? 22.297 4.302 -16.953 1.00 84.25 188 TYR A C 1
ATOM 1538 O O . TYR A 1 188 ? 21.781 5.327 -17.389 1.00 84.25 188 TYR A O 1
ATOM 1546 N N . PHE A 1 189 ? 23.061 4.331 -15.855 1.00 85.19 189 PHE A N 1
ATOM 1547 C CA . PHE A 1 189 ? 23.326 5.577 -15.119 1.00 85.19 189 PHE A CA 1
ATOM 1548 C C . PHE A 1 189 ? 24.343 6.485 -15.810 1.00 85.19 189 PHE A C 1
ATOM 1550 O O . PHE A 1 189 ? 24.250 7.706 -15.689 1.00 85.19 189 PHE A O 1
ATOM 1557 N N . ASP A 1 190 ? 25.310 5.918 -16.535 1.00 81.62 190 ASP A N 1
ATOM 1558 C CA . ASP A 1 190 ? 26.268 6.705 -17.308 1.00 81.62 190 ASP A CA 1
ATOM 1559 C C . ASP A 1 190 ? 25.761 6.912 -18.736 1.00 81.62 190 ASP A C 1
ATOM 1561 O O . ASP A 1 190 ? 25.996 6.107 -19.638 1.00 81.62 190 ASP A O 1
ATOM 1565 N N . TRP A 1 191 ? 25.066 8.027 -18.949 1.00 76.62 191 TRP A N 1
ATOM 1566 C CA . TRP A 1 191 ? 24.433 8.337 -20.232 1.00 76.62 191 TRP A CA 1
ATOM 1567 C C . TRP A 1 191 ? 25.447 8.514 -21.364 1.00 76.62 191 TRP A C 1
ATOM 1569 O O . TRP A 1 191 ? 25.095 8.365 -22.535 1.00 76.62 191 TRP A O 1
ATOM 1579 N N . ARG A 1 192 ? 26.719 8.777 -21.038 1.00 75.19 192 ARG A N 1
ATOM 1580 C CA . ARG A 1 192 ? 27.795 8.892 -22.031 1.00 75.19 192 ARG A CA 1
ATOM 1581 C C . ARG A 1 192 ? 28.049 7.552 -22.716 1.00 75.19 192 ARG A C 1
ATOM 1583 O O . ARG A 1 192 ? 28.267 7.530 -23.918 1.00 75.19 192 ARG A O 1
ATOM 1590 N N . LEU A 1 193 ? 27.945 6.446 -21.976 1.00 71.81 193 LEU A N 1
ATOM 1591 C CA . LEU A 1 193 ? 28.126 5.091 -22.514 1.00 71.81 193 LEU A CA 1
ATOM 1592 C C . LEU A 1 193 ? 26.951 4.641 -23.392 1.00 71.81 193 LEU A C 1
ATOM 1594 O O . LEU A 1 193 ? 27.092 3.717 -24.182 1.00 71.81 193 LEU A O 1
ATOM 1598 N N . ILE A 1 194 ? 25.791 5.283 -23.245 1.00 70.44 194 ILE A N 1
ATOM 1599 C CA . ILE A 1 194 ? 24.583 4.985 -24.024 1.00 70.44 194 ILE A CA 1
ATOM 1600 C C . ILE A 1 194 ? 24.513 5.845 -25.295 1.00 70.44 194 ILE A C 1
ATOM 1602 O O . ILE A 1 194 ? 23.972 5.419 -26.312 1.00 70.44 194 ILE A O 1
ATOM 1606 N N . THR A 1 195 ? 25.027 7.076 -25.231 1.00 71.31 195 THR A N 1
ATOM 1607 C CA . THR A 1 195 ? 24.939 8.067 -26.318 1.00 71.31 195 THR A CA 1
ATOM 1608 C C . THR A 1 195 ? 26.162 8.086 -27.239 1.00 71.31 195 THR A C 1
ATOM 1610 O O . THR A 1 195 ? 26.083 8.656 -28.329 1.00 71.31 195 THR A O 1
ATOM 1613 N N . ASP A 1 196 ? 27.272 7.449 -26.852 1.00 70.56 196 ASP A N 1
ATOM 1614 C CA . ASP A 1 196 ? 28.447 7.281 -27.710 1.00 70.56 196 ASP A CA 1
ATOM 1615 C C . ASP A 1 196 ? 28.174 6.249 -28.817 1.00 70.56 196 ASP A C 1
ATOM 1617 O O . ASP A 1 196 ? 28.154 5.041 -28.590 1.00 70.56 196 ASP A O 1
ATOM 1621 N N . GLN A 1 197 ? 27.988 6.735 -30.047 1.00 62.31 197 GLN A N 1
ATOM 1622 C CA . GLN A 1 197 ? 27.730 5.900 -31.224 1.00 62.31 197 GLN A CA 1
ATOM 1623 C C . GLN A 1 197 ? 28.897 4.961 -31.578 1.00 62.31 197 GLN A C 1
ATOM 1625 O O . GLN A 1 197 ? 28.665 3.935 -32.216 1.00 62.31 197 GLN A O 1
ATOM 1630 N N . ASN A 1 198 ? 30.130 5.281 -31.165 1.00 66.75 198 ASN A N 1
ATOM 1631 C CA . ASN A 1 198 ? 31.328 4.492 -31.476 1.00 66.75 198 ASN A CA 1
ATOM 1632 C C . ASN A 1 198 ? 31.599 3.398 -30.432 1.00 66.75 198 ASN A C 1
ATOM 1634 O O . ASN A 1 198 ? 32.206 2.378 -30.751 1.00 66.75 198 ASN A O 1
ATOM 1638 N N . ASN A 1 199 ? 31.114 3.594 -29.204 1.00 57.22 199 ASN A N 1
ATOM 1639 C CA . ASN A 1 199 ? 31.112 2.627 -28.109 1.00 57.22 199 ASN A CA 1
ATOM 1640 C C . ASN A 1 199 ? 29.669 2.317 -27.712 1.00 57.22 199 ASN A C 1
ATOM 1642 O O . ASN A 1 199 ? 29.310 2.453 -26.547 1.00 57.22 199 ASN A O 1
ATOM 1646 N N . ASN A 1 200 ? 28.848 1.849 -28.655 1.00 55.25 200 ASN A N 1
ATOM 1647 C CA . ASN A 1 200 ? 27.473 1.446 -28.361 1.00 55.25 200 ASN A CA 1
ATOM 1648 C C . ASN A 1 200 ? 27.300 -0.082 -28.164 1.00 55.25 200 ASN A C 1
ATOM 1650 O O . ASN A 1 200 ? 26.478 -0.683 -28.857 1.00 55.25 200 ASN A O 1
ATOM 1654 N N . PRO A 1 201 ? 28.024 -0.774 -27.252 1.00 50.94 201 PRO A N 1
ATOM 1655 C CA . PRO A 1 201 ? 27.663 -2.130 -26.857 1.00 50.94 201 PRO A CA 1
ATOM 1656 C C . PRO A 1 201 ? 26.500 -2.151 -25.836 1.00 50.94 201 PRO A C 1
ATOM 1658 O O . PRO A 1 201 ? 26.143 -3.227 -25.364 1.00 50.94 201 PRO A O 1
ATOM 1661 N N . GLY A 1 202 ? 25.948 -0.990 -25.438 1.00 54.34 202 GLY A N 1
ATOM 1662 C CA . GLY A 1 202 ? 25.242 -0.808 -24.159 1.00 54.34 202 GLY A CA 1
ATOM 1663 C C . GLY A 1 202 ? 23.709 -0.825 -24.173 1.00 54.34 202 GLY A C 1
ATOM 1664 O O . GLY A 1 202 ? 23.111 -1.111 -23.138 1.00 54.34 202 GLY A O 1
ATOM 1665 N N . LEU A 1 203 ? 23.044 -0.566 -25.303 1.00 65.31 203 LEU A N 1
ATOM 1666 C CA . LEU A 1 203 ? 21.579 -0.661 -25.393 1.00 65.31 203 LEU A CA 1
ATOM 1667 C C . LEU A 1 203 ? 21.153 -2.097 -25.710 1.00 65.31 203 LEU A C 1
ATOM 1669 O O . LEU A 1 203 ? 20.849 -2.456 -26.847 1.00 65.31 203 LEU A O 1
ATOM 1673 N N . ASN A 1 204 ? 21.123 -2.937 -24.678 1.00 76.00 204 ASN A N 1
ATOM 1674 C CA . ASN A 1 204 ? 20.517 -4.254 -24.785 1.00 76.00 204 ASN A CA 1
ATOM 1675 C C . ASN A 1 204 ? 18.997 -4.106 -24.674 1.00 76.00 204 ASN A C 1
ATOM 1677 O O . ASN A 1 204 ? 18.460 -3.923 -23.584 1.00 76.00 204 ASN A O 1
ATOM 1681 N N . THR A 1 205 ? 18.282 -4.218 -25.792 1.00 79.75 205 THR A N 1
ATOM 1682 C CA . THR A 1 205 ? 16.812 -4.124 -25.816 1.00 79.75 205 THR A CA 1
ATOM 1683 C C . THR A 1 205 ? 16.135 -5.145 -24.896 1.00 79.75 205 THR A C 1
ATOM 1685 O O . THR A 1 205 ? 15.027 -4.893 -24.430 1.00 79.75 205 THR A O 1
ATOM 1688 N N . ASN A 1 206 ? 16.812 -6.248 -24.549 1.00 87.38 206 ASN A N 1
ATOM 1689 C CA . ASN A 1 206 ? 16.312 -7.228 -23.582 1.00 87.38 206 ASN A CA 1
ATOM 1690 C C . ASN A 1 206 ? 16.280 -6.711 -22.138 1.00 87.38 206 ASN A C 1
ATOM 1692 O O . ASN A 1 206 ? 15.535 -7.256 -21.323 1.00 87.38 206 ASN A O 1
ATOM 1696 N N . ASP A 1 207 ? 17.071 -5.694 -21.803 1.00 88.50 207 ASP A N 1
ATOM 1697 C CA . ASP A 1 207 ? 17.036 -5.042 -20.492 1.00 88.50 207 ASP A CA 1
ATOM 1698 C C . ASP A 1 207 ? 15.910 -4.001 -20.408 1.00 88.50 207 ASP A C 1
ATOM 1700 O O . ASP A 1 207 ? 15.624 -3.508 -19.323 1.00 88.50 207 ASP A O 1
ATOM 1704 N N . LEU A 1 208 ? 15.259 -3.660 -21.524 1.00 90.38 208 LEU A N 1
ATOM 1705 C CA . LEU A 1 208 ? 14.199 -2.661 -21.559 1.00 90.38 208 LEU A CA 1
ATOM 1706 C C . LEU A 1 208 ? 12.813 -3.304 -21.484 1.00 90.38 208 LEU A C 1
ATOM 1708 O O . LEU A 1 208 ? 12.596 -4.468 -21.831 1.00 90.38 208 LEU A O 1
ATOM 1712 N N . SER A 1 209 ? 11.837 -2.541 -21.012 1.00 93.12 209 SER A N 1
ATOM 1713 C CA . SER A 1 209 ? 10.424 -2.908 -21.053 1.00 93.12 209 SER A CA 1
ATOM 1714 C C . SER A 1 209 ? 9.553 -1.673 -21.231 1.00 93.12 209 SER A C 1
ATOM 1716 O O . SER A 1 209 ? 9.967 -0.578 -20.836 1.00 93.12 209 SER A O 1
ATOM 1718 N N . PRO A 1 210 ? 8.347 -1.828 -21.805 1.00 93.06 210 PRO A N 1
ATOM 1719 C CA . PRO A 1 210 ? 7.371 -0.752 -21.812 1.00 93.06 210 PRO A CA 1
ATOM 1720 C C . PRO A 1 210 ? 7.111 -0.278 -20.381 1.00 93.06 210 PRO A C 1
ATOM 1722 O O . PRO A 1 210 ? 6.960 -1.101 -19.474 1.00 93.06 210 PRO A O 1
ATOM 1725 N N . ALA A 1 211 ? 7.013 1.033 -20.175 1.00 93.75 211 ALA A N 1
ATOM 1726 C CA . ALA A 1 211 ? 6.784 1.621 -18.856 1.00 93.75 211 ALA A CA 1
ATOM 1727 C C . ALA A 1 211 ? 5.518 1.067 -18.170 1.00 93.75 211 ALA A C 1
ATOM 1729 O O . ALA A 1 211 ? 5.576 0.701 -16.997 1.00 93.75 211 ALA A O 1
ATOM 1730 N N . CYS A 1 212 ? 4.414 0.890 -18.915 1.00 94.12 212 CYS A N 1
ATOM 1731 C CA . CYS A 1 212 ? 3.209 0.196 -18.429 1.00 94.12 212 CYS A CA 1
ATOM 1732 C C . CYS A 1 212 ? 3.519 -1.215 -17.915 1.00 94.12 212 CYS A C 1
ATOM 1734 O O . CYS A 1 212 ? 2.974 -1.634 -16.900 1.00 94.12 212 CYS A O 1
ATOM 1736 N N . GLY A 1 213 ? 4.369 -1.956 -18.631 1.00 95.44 213 GLY A N 1
ATOM 1737 C CA . GLY A 1 213 ? 4.739 -3.323 -18.277 1.00 95.44 213 GLY A CA 1
ATOM 1738 C C . GLY A 1 213 ? 5.553 -3.377 -16.988 1.00 95.44 213 GLY A C 1
ATOM 1739 O O . GLY A 1 213 ? 5.284 -4.220 -16.137 1.00 95.44 213 GLY A O 1
ATOM 1740 N N . VAL A 1 214 ? 6.488 -2.437 -16.807 1.00 96.50 214 VAL A N 1
ATOM 1741 C CA . VAL A 1 214 ? 7.239 -2.295 -15.550 1.00 96.50 214 VAL A CA 1
ATOM 1742 C C . VAL A 1 214 ? 6.306 -1.957 -14.390 1.00 96.50 214 VAL A C 1
ATOM 1744 O O . VAL A 1 214 ? 6.368 -2.610 -13.350 1.00 96.50 214 VAL A O 1
ATOM 1747 N N . LEU A 1 215 ? 5.417 -0.977 -14.576 1.00 97.75 215 LEU A N 1
ATOM 1748 C CA . LEU A 1 215 ? 4.489 -0.553 -13.531 1.00 97.75 215 LEU A CA 1
ATOM 1749 C C . LEU A 1 215 ? 3.506 -1.669 -13.142 1.00 97.75 215 LEU A C 1
ATOM 1751 O O . LEU A 1 215 ? 3.293 -1.903 -11.955 1.00 97.75 215 LEU A O 1
ATOM 1755 N 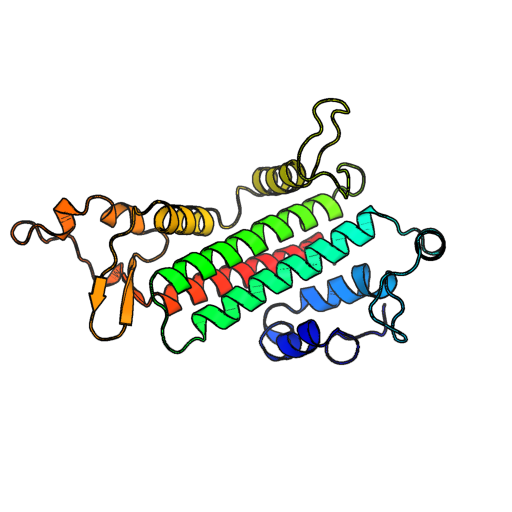N . ARG A 1 216 ? 2.953 -2.388 -14.128 1.00 98.06 216 ARG A N 1
ATOM 1756 C CA . ARG A 1 216 ? 2.072 -3.541 -13.896 1.00 98.06 216 ARG A CA 1
ATOM 1757 C C . ARG A 1 216 ? 2.793 -4.653 -13.140 1.00 98.06 216 ARG A C 1
ATOM 1759 O O . ARG A 1 216 ? 2.275 -5.113 -12.133 1.00 98.06 216 ARG A O 1
ATOM 1766 N N . GLY A 1 217 ? 4.000 -5.030 -13.571 1.00 98.31 217 GLY A N 1
ATOM 1767 C CA . GLY A 1 217 ? 4.785 -6.066 -12.893 1.00 98.31 217 GLY A CA 1
ATOM 1768 C C . GLY A 1 217 ? 5.103 -5.710 -11.438 1.00 98.31 217 GLY A C 1
ATOM 1769 O O . GLY A 1 217 ? 4.953 -6.547 -10.555 1.00 98.31 217 GLY A O 1
ATOM 1770 N N . ALA A 1 218 ? 5.463 -4.450 -11.169 1.00 98.62 218 ALA A N 1
ATOM 1771 C CA . ALA A 1 218 ? 5.685 -3.965 -9.807 1.00 98.62 218 ALA A CA 1
ATOM 1772 C C . ALA A 1 218 ? 4.408 -3.994 -8.950 1.00 98.62 218 ALA A C 1
ATOM 1774 O O . ALA A 1 218 ? 4.468 -4.267 -7.749 1.00 98.62 218 ALA A O 1
ATOM 1775 N N . TRP A 1 219 ? 3.255 -3.694 -9.552 1.00 98.75 219 TRP A N 1
ATOM 1776 C CA . TRP A 1 219 ? 1.966 -3.739 -8.870 1.00 98.75 219 TRP A CA 1
ATOM 1777 C C . TRP A 1 219 ? 1.528 -5.175 -8.565 1.00 98.75 219 TRP A C 1
ATOM 1779 O O . TRP A 1 219 ? 1.107 -5.438 -7.442 1.00 98.75 219 TRP A O 1
ATOM 1789 N N . ASP A 1 220 ? 1.691 -6.101 -9.514 1.00 98.75 220 ASP A N 1
ATOM 1790 C CA . ASP A 1 220 ? 1.403 -7.526 -9.320 1.00 98.75 220 ASP A CA 1
ATOM 1791 C C . ASP A 1 220 ? 2.258 -8.106 -8.183 1.00 98.75 220 ASP A C 1
ATOM 1793 O O . ASP A 1 220 ? 1.719 -8.681 -7.241 1.00 98.75 220 ASP A O 1
ATOM 1797 N N . GLU A 1 221 ? 3.574 -7.862 -8.204 1.00 98.69 221 GLU A N 1
ATOM 1798 C CA . GLU A 1 221 ? 4.489 -8.301 -7.140 1.00 98.69 221 GLU A CA 1
ATOM 1799 C C . GLU A 1 221 ? 4.109 -7.709 -5.770 1.00 98.69 221 GLU A C 1
ATOM 1801 O O . GLU A 1 221 ? 4.180 -8.378 -4.735 1.00 98.69 221 GLU A O 1
ATOM 1806 N N . THR A 1 222 ? 3.665 -6.448 -5.758 1.00 98.81 222 THR A N 1
ATOM 1807 C CA . THR A 1 222 ? 3.184 -5.775 -4.547 1.00 98.81 222 THR A CA 1
ATOM 1808 C C . THR A 1 222 ? 1.916 -6.427 -4.007 1.00 98.81 222 THR A C 1
ATOM 1810 O O . THR A 1 222 ? 1.844 -6.684 -2.805 1.00 98.81 222 THR A O 1
ATOM 1813 N N . LEU A 1 223 ? 0.926 -6.708 -4.858 1.00 98.62 223 LEU A N 1
ATOM 1814 C CA . LEU A 1 223 ? -0.300 -7.378 -4.430 1.00 98.62 223 LEU A CA 1
ATOM 1815 C C . LEU A 1 223 ? -0.033 -8.786 -3.910 1.00 98.62 223 LEU A C 1
ATOM 1817 O O . LEU A 1 223 ? -0.546 -9.125 -2.848 1.00 98.62 223 LEU A O 1
ATOM 1821 N N . ASP A 1 224 ? 0.796 -9.570 -4.597 1.00 98.81 224 ASP A N 1
ATOM 1822 C CA . ASP A 1 224 ? 1.114 -10.936 -4.179 1.00 98.81 224 ASP A CA 1
ATOM 1823 C C . ASP A 1 224 ? 1.769 -10.944 -2.785 1.00 98.81 224 ASP A C 1
ATOM 1825 O O . ASP A 1 224 ? 1.392 -11.725 -1.902 1.00 98.81 224 ASP A O 1
ATOM 1829 N N . TYR A 1 225 ? 2.704 -10.016 -2.542 1.00 98.75 225 TYR A N 1
ATOM 1830 C CA . TYR A 1 225 ? 3.305 -9.835 -1.222 1.00 98.75 225 TYR A CA 1
ATOM 1831 C C . TYR A 1 225 ? 2.268 -9.426 -0.165 1.00 98.75 225 TYR A C 1
ATOM 1833 O O . TYR A 1 225 ? 2.273 -9.973 0.945 1.00 98.75 225 TYR A O 1
ATOM 1841 N N . LEU A 1 226 ? 1.403 -8.452 -0.472 1.00 98.75 226 LEU A N 1
ATOM 1842 C CA . LEU A 1 226 ? 0.408 -7.949 0.477 1.00 98.75 226 LEU A CA 1
ATOM 1843 C C . LEU A 1 226 ? -0.639 -9.010 0.812 1.00 98.75 226 LEU A C 1
ATOM 1845 O O . LEU A 1 226 ? -0.901 -9.215 1.993 1.00 98.75 226 LEU A O 1
ATOM 1849 N N . GLU A 1 227 ? -1.156 -9.737 -0.177 1.00 98.75 227 GLU A N 1
ATOM 1850 C CA . GLU A 1 227 ? -2.086 -10.850 0.024 1.00 98.75 227 GLU A CA 1
ATOM 1851 C C . GLU A 1 227 ? -1.477 -11.918 0.938 1.00 98.75 227 GLU A C 1
ATOM 1853 O O . GLU A 1 227 ? -2.078 -12.297 1.946 1.00 98.75 227 GLU A O 1
ATOM 1858 N N . SER A 1 228 ? -0.248 -12.357 0.649 1.00 98.62 228 SER A N 1
ATOM 1859 C CA . SER A 1 228 ? 0.450 -13.346 1.480 1.00 98.62 228 SER A CA 1
ATOM 1860 C C . SER A 1 228 ? 0.686 -12.836 2.908 1.00 98.62 228 SER A C 1
ATOM 1862 O O . SER A 1 228 ? 0.484 -13.560 3.890 1.00 98.62 228 SER A O 1
ATOM 1864 N N . SER A 1 229 ? 1.091 -11.571 3.046 1.00 98.50 229 SER A N 1
ATOM 1865 C CA . SER A 1 229 ? 1.397 -10.962 4.342 1.00 98.50 229 SER A CA 1
ATOM 1866 C C . SER A 1 229 ? 0.149 -10.757 5.190 1.00 98.50 229 SER A C 1
ATOM 1868 O O . SER A 1 229 ? 0.166 -11.071 6.379 1.00 98.50 229 SER A O 1
ATOM 1870 N N . TRP A 1 230 ? -0.936 -10.257 4.603 1.00 98.44 230 TRP A N 1
ATOM 1871 C CA . TRP A 1 230 ? -2.187 -9.991 5.308 1.00 98.44 230 TRP A CA 1
ATOM 1872 C C . TRP A 1 230 ? -2.842 -11.292 5.745 1.00 98.44 230 TRP A C 1
ATOM 1874 O O . TRP A 1 230 ? -3.219 -11.422 6.908 1.00 98.44 230 TRP A O 1
ATOM 1884 N N . ARG A 1 231 ? -2.861 -12.298 4.866 1.00 98.38 231 ARG A N 1
ATOM 1885 C CA . ARG A 1 231 ? -3.341 -13.636 5.211 1.00 98.38 231 ARG A CA 1
ATOM 1886 C C . ARG A 1 231 ? -2.581 -14.249 6.386 1.00 98.38 231 ARG A C 1
ATOM 1888 O O . ARG A 1 231 ? -3.199 -14.874 7.234 1.00 98.38 231 ARG A O 1
ATOM 1895 N N . SER A 1 232 ? -1.262 -14.071 6.439 1.00 98.12 232 SER A N 1
ATOM 1896 C CA . SER A 1 232 ? -0.423 -14.705 7.467 1.00 98.12 232 SER A CA 1
ATOM 1897 C C . SER A 1 232 ? -0.378 -13.943 8.795 1.00 98.12 232 SER A C 1
ATOM 1899 O O . SER A 1 232 ? -0.123 -14.549 9.830 1.00 98.12 232 SER A O 1
ATOM 1901 N N . ASN A 1 233 ? -0.562 -12.619 8.774 1.00 98.06 233 ASN A N 1
ATOM 1902 C CA . ASN A 1 233 ? -0.312 -11.767 9.944 1.00 98.06 233 ASN A CA 1
ATOM 1903 C C . ASN A 1 233 ? -1.558 -11.056 10.483 1.00 98.06 233 ASN A C 1
ATOM 1905 O O . ASN A 1 233 ? -1.540 -10.603 11.626 1.00 98.06 233 ASN A O 1
ATOM 1909 N N . LEU A 1 234 ? -2.614 -10.911 9.679 1.00 97.50 234 LEU A N 1
ATOM 1910 C CA . LEU A 1 234 ? -3.790 -10.118 10.044 1.00 97.50 234 LEU A CA 1
ATOM 1911 C C . LEU A 1 234 ? -5.069 -10.946 10.203 1.00 97.50 234 LEU A C 1
ATOM 1913 O O . LEU A 1 234 ? -6.002 -10.493 10.878 1.00 97.50 234 LEU A O 1
ATOM 1917 N N . LEU A 1 235 ? -5.136 -12.133 9.596 1.00 95.44 235 LEU A N 1
ATOM 1918 C CA . LEU A 1 235 ? -6.304 -13.017 9.629 1.00 95.44 235 LEU A CA 1
ATOM 1919 C C . LEU A 1 235 ? -6.130 -14.102 10.687 1.00 95.44 235 LEU A C 1
ATOM 1921 O O . LEU A 1 235 ? -6.986 -14.085 11.607 1.00 95.44 235 LEU A O 1
#

Sequence (235 aa):
MSTYHLATDGDDFEKHYWDEFIKDRFPSYEAFWQKSVAPLTNRPKDIHFKTNPELASISKGPQDICIAQLHYTALRHLARAYEMFNLPRCNLDILTEGMARITGALDVAFELLERYKNPTSYDPWLEKRDASTGRLGGNEARRQWQDANGYPLQHLRNYRNHLIHGRLTPGLIGTDFYVPKIGTESKYFDWRLITDQNNNPGLNTNDLSPACGVLRGAWDETLDYLESSWRSNLL

Radius of gyration: 20.65 Å; chains: 1; bounding box: 58×30×57 Å